Protein AF-A0A5B8RCS7-F1 (afdb_monomer_lite)

Secondary structure (DSSP, 8-state):
-------------------PPPEEETTEEE-SEEEETTEEEEEEEEEEEEETTTEEEEEEEEEE-TT--GGGTT-TT--EEEEEEESS-B-HHHHHHHHHHHHHHH--HHHHHHHHHHHHHHHTT---B-TT-EEEEEEETTTEEEEEETTEEEEEE--HHHHHHHHHHHHSTT-S-HHHHHHHHTTSPPP-

Organism: NCBI:txid155900

Sequence (192 aa):
MTRLAAFCLALALAVPFANAAPVLEHGARFERTQQTEAGRLRLAGTGVATYRVLFTVYAAALYVPPGTPSSQVLDDDTPRQLAIEYFYDISTADLVRAANTVLERQLDDATRRELAPAIRRFHALYKPVREGDRYTMTYRPGHGTRLALNGRTLGSVPGAAFARVYFGIWLADGALSASLRADLTSRLPPSG

InterPro domains:
  IPR016087 Chalcone isomerase [PF16036] (26-184)
  IPR016088 Chalcone isomerase, 3-layer sandwich [G3DSA:3.50.70.10] (19-170)
  IPR036298 Chalcone isomerase superfamily [SSF54626] (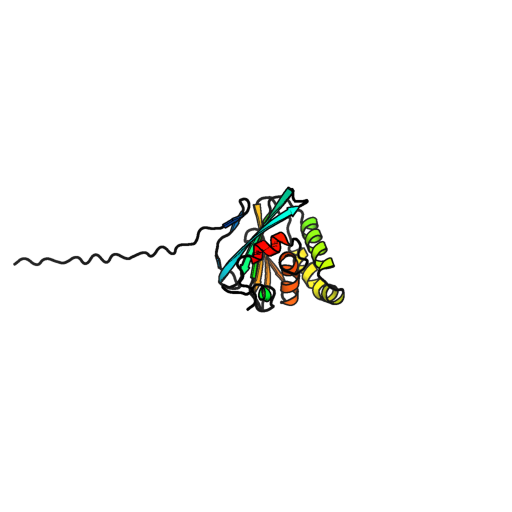38-188)

Foldseek 3Di:
DDDDDDDPDDDPPPPPPPQDAFDQEVNDTHGQWDQDPQGIWGWQFKDFDADVVPRGFKIKTKTWHPQAALVCCLPLQTKIKMKIAGQAWDALVRVLVLLVVQLVVVDDPVLCVVCVVLSVVVSVLDGIDGHGKMWMWIQHRPAAIWIDIPNHTSDGGDDSSNSSSSCCCQANVSHSDPVSNCRNNVRHHHDD

Radius of gyration: 21.05 Å; chains: 1; bounding box: 86×52×41 Å

Structure (mmCIF, N/CA/C/O backbone):
data_AF-A0A5B8RCS7-F1
#
_entry.id   AF-A0A5B8RCS7-F1
#
loop_
_atom_site.group_PDB
_atom_site.id
_atom_site.type_symbol
_atom_site.label_atom_id
_atom_site.label_alt_id
_atom_site.label_comp_id
_atom_site.label_asym_id
_atom_site.label_entity_id
_atom_site.label_seq_id
_atom_site.pdbx_PDB_ins_code
_atom_site.Cartn_x
_atom_site.Cartn_y
_atom_site.Cartn_z
_atom_site.occupancy
_atom_site.B_iso_or_equiv
_atom_site.auth_seq_id
_atom_site.auth_comp_id
_atom_site.auth_asym_id
_atom_site.auth_atom_id
_atom_site.pdbx_PDB_model_num
ATOM 1 N N . MET A 1 1 ? -70.857 32.764 1.656 1.00 42.41 1 MET A N 1
ATOM 2 C CA . MET A 1 1 ? -70.232 31.789 2.579 1.00 42.41 1 MET A CA 1
ATOM 3 C C . MET A 1 1 ? -68.890 31.375 1.993 1.00 42.41 1 MET A C 1
ATOM 5 O O . MET A 1 1 ? -68.828 30.499 1.144 1.00 42.41 1 MET A O 1
ATOM 9 N N . THR A 1 2 ? -67.835 32.094 2.362 1.00 39.00 2 THR A N 1
ATOM 10 C CA . THR A 1 2 ? -66.454 31.919 1.895 1.00 39.00 2 THR A CA 1
ATOM 11 C C . THR A 1 2 ? -65.803 30.758 2.649 1.00 39.00 2 THR A C 1
ATOM 13 O O . THR A 1 2 ? -65.760 30.775 3.876 1.00 39.00 2 THR A O 1
ATOM 16 N N . ARG A 1 3 ? -65.296 29.744 1.941 1.00 44.75 3 ARG A N 1
ATOM 17 C CA . ARG A 1 3 ? -64.411 28.715 2.511 1.00 44.75 3 ARG A CA 1
ATOM 18 C C . ARG A 1 3 ? -63.019 28.904 1.912 1.00 44.75 3 ARG A C 1
ATOM 20 O O . ARG A 1 3 ? -62.809 28.594 0.745 1.00 44.75 3 ARG A O 1
ATOM 27 N N . LEU A 1 4 ? -62.097 29.456 2.703 1.00 47.00 4 LEU A N 1
ATOM 28 C CA . LEU A 1 4 ? -60.665 29.464 2.398 1.00 47.00 4 LEU A CA 1
ATOM 29 C C . LEU A 1 4 ? -60.135 28.033 2.556 1.00 47.00 4 LEU A C 1
ATOM 31 O O . LEU A 1 4 ? -60.171 27.478 3.653 1.00 47.00 4 LEU A O 1
ATOM 35 N N . ALA A 1 5 ? -59.645 27.443 1.469 1.00 46.84 5 ALA A N 1
ATOM 36 C CA . ALA A 1 5 ? -58.859 26.219 1.517 1.00 46.84 5 ALA A CA 1
ATOM 37 C C . ALA A 1 5 ? -57.398 26.593 1.813 1.00 46.84 5 ALA A C 1
ATOM 39 O O . ALA A 1 5 ? -56.741 27.246 1.004 1.00 46.84 5 ALA A O 1
ATOM 40 N N . ALA A 1 6 ? -56.909 26.213 2.992 1.00 50.44 6 ALA A N 1
ATOM 41 C CA . ALA A 1 6 ? -55.510 26.353 3.368 1.00 50.44 6 ALA A CA 1
ATOM 42 C C . ALA A 1 6 ? -54.677 25.291 2.635 1.00 50.44 6 ALA A C 1
ATOM 44 O O . ALA A 1 6 ? -54.870 24.092 2.832 1.00 50.44 6 ALA A O 1
ATOM 45 N N . PHE A 1 7 ? -53.760 25.732 1.776 1.00 53.31 7 PHE A N 1
ATOM 46 C CA . PHE A 1 7 ? -52.804 24.867 1.092 1.00 53.31 7 PHE A CA 1
ATOM 47 C C . PHE A 1 7 ? -51.547 24.753 1.966 1.00 53.31 7 PHE A C 1
ATOM 49 O O . PHE A 1 7 ? -50.723 25.665 2.012 1.00 53.31 7 PHE A O 1
ATOM 56 N N . CYS A 1 8 ? -51.417 23.656 2.715 1.00 51.66 8 CYS A N 1
ATOM 57 C CA . CYS A 1 8 ? -50.194 23.337 3.451 1.00 51.66 8 CYS A CA 1
ATOM 58 C C . CYS A 1 8 ? -49.100 22.910 2.463 1.00 51.66 8 CYS A C 1
ATOM 60 O O . CYS A 1 8 ? -49.071 21.770 2.005 1.00 51.66 8 CYS A O 1
ATOM 62 N N . LEU A 1 9 ? -48.186 23.828 2.145 1.00 58.81 9 LEU A N 1
ATOM 63 C CA . LEU A 1 9 ? -46.968 23.531 1.399 1.00 58.81 9 LEU A CA 1
ATOM 64 C C . LEU A 1 9 ? -45.980 22.797 2.323 1.00 58.81 9 LEU A C 1
ATOM 66 O O . LEU A 1 9 ? -45.283 23.417 3.125 1.00 58.81 9 LEU A O 1
ATOM 70 N N . ALA A 1 10 ? -45.937 21.468 2.232 1.00 55.03 10 ALA A N 1
ATOM 71 C CA . ALA A 1 10 ? -44.918 20.659 2.893 1.00 55.03 10 ALA A CA 1
ATOM 72 C C . ALA A 1 10 ? -43.569 20.860 2.181 1.00 55.03 10 ALA A C 1
ATOM 74 O O . ALA A 1 10 ? -43.310 20.284 1.125 1.00 55.03 10 ALA A O 1
ATOM 75 N N . LEU A 1 11 ? -42.715 21.711 2.750 1.00 60.53 11 LEU A N 1
ATOM 76 C CA . LEU A 1 11 ? -41.349 21.923 2.286 1.00 60.53 11 LEU A CA 1
ATOM 77 C C . LEU A 1 11 ? -40.499 20.706 2.691 1.00 60.53 11 LEU A C 1
ATOM 79 O O . LEU A 1 11 ? -40.053 20.596 3.832 1.00 60.53 11 LEU A O 1
ATOM 83 N N . ALA A 1 12 ? -40.304 19.761 1.770 1.00 59.09 12 ALA A N 1
ATOM 84 C CA . ALA A 1 12 ? -39.364 18.664 1.960 1.00 59.09 12 ALA A CA 1
ATOM 85 C C . ALA A 1 12 ? -37.938 19.237 2.016 1.00 59.09 12 ALA A C 1
ATOM 87 O O . ALA A 1 12 ? -37.349 19.572 0.989 1.00 59.09 12 ALA A O 1
ATOM 88 N N . LEU A 1 13 ? -37.387 19.377 3.224 1.00 58.84 13 LEU A N 1
ATOM 89 C CA . LEU A 1 13 ? -35.970 19.658 3.436 1.00 58.84 13 LEU A CA 1
ATOM 90 C C . LEU A 1 13 ? -35.165 18.461 2.916 1.00 58.84 13 LEU A C 1
ATOM 92 O O . LEU A 1 13 ? -34.918 17.496 3.637 1.00 58.84 13 LEU A O 1
ATOM 96 N N . ALA A 1 14 ? -34.764 18.514 1.648 1.00 53.00 14 ALA A N 1
ATOM 97 C CA . ALA A 1 14 ? -33.691 17.680 1.139 1.00 53.00 14 ALA A CA 1
ATOM 98 C C . ALA A 1 14 ? -32.421 18.104 1.880 1.00 53.00 14 ALA A C 1
ATOM 100 O O . ALA A 1 14 ? -31.769 19.070 1.496 1.00 53.00 14 ALA A O 1
ATOM 101 N N . VAL A 1 15 ? -32.106 17.435 2.990 1.00 56.66 15 VAL A N 1
ATOM 102 C CA . VAL A 1 15 ? -30.810 17.590 3.648 1.00 56.66 15 VAL A CA 1
ATOM 103 C C . VAL A 1 15 ? -29.783 17.104 2.629 1.00 56.66 15 VAL A C 1
ATOM 105 O O . VAL A 1 15 ? -29.786 15.911 2.308 1.00 56.66 15 VAL A O 1
ATOM 108 N N . PRO A 1 16 ? -28.935 17.979 2.059 1.00 52.00 16 PRO A N 1
ATOM 109 C CA . PRO A 1 16 ? -27.878 17.499 1.198 1.00 52.00 16 PRO A CA 1
ATOM 110 C C . PRO A 1 16 ? -26.994 16.625 2.082 1.00 52.00 16 PRO A C 1
ATOM 112 O O . PRO A 1 16 ? -26.421 17.099 3.065 1.00 52.00 16 PRO A O 1
ATOM 115 N N . PHE A 1 17 ? -26.901 15.333 1.763 1.00 52.19 17 PHE A N 1
ATOM 116 C CA . PHE A 1 17 ? -25.797 14.522 2.250 1.00 52.19 17 PHE A CA 1
ATOM 117 C C . PHE A 1 17 ? -24.538 15.225 1.755 1.00 52.19 17 PHE A C 1
ATOM 119 O O . PHE A 1 17 ? -24.187 15.127 0.580 1.00 52.19 17 PHE A O 1
ATOM 126 N N . ALA A 1 18 ? -23.910 16.010 2.628 1.00 54.53 18 ALA A N 1
ATOM 127 C CA . ALA A 1 18 ? -22.651 16.664 2.348 1.00 54.53 18 ALA A CA 1
ATOM 128 C C . ALA A 1 18 ? -21.605 15.561 2.163 1.00 54.53 18 ALA A C 1
ATOM 130 O O . ALA A 1 18 ? -20.961 15.116 3.114 1.00 54.53 18 ALA A O 1
ATOM 131 N N . ASN A 1 19 ? -21.477 15.063 0.933 1.00 64.69 19 ASN A N 1
ATOM 132 C CA . ASN A 1 19 ? -20.350 14.241 0.542 1.00 64.69 19 ASN A CA 1
ATOM 133 C C . ASN A 1 19 ? -19.131 15.141 0.661 1.00 64.69 19 ASN A C 1
ATOM 135 O O . ASN A 1 19 ? -18.945 16.076 -0.117 1.00 64.69 19 ASN A O 1
ATOM 139 N N . ALA A 1 20 ? -18.356 14.914 1.714 1.00 79.31 20 ALA A N 1
ATOM 140 C CA . ALA A 1 20 ? -17.163 15.689 1.965 1.00 79.31 20 ALA A CA 1
ATOM 141 C C . ALA A 1 20 ? -16.251 15.620 0.731 1.00 79.31 20 ALA A C 1
ATOM 143 O O . ALA A 1 20 ? -15.998 14.532 0.212 1.00 79.31 20 ALA A O 1
ATOM 144 N N . ALA A 1 21 ? -15.781 16.785 0.274 1.00 88.56 21 ALA A N 1
ATOM 145 C CA . ALA A 1 21 ? -14.965 16.908 -0.929 1.00 88.56 21 ALA A CA 1
ATOM 146 C C . ALA A 1 21 ? -13.769 15.940 -0.888 1.00 88.56 21 ALA A C 1
ATOM 148 O O . ALA A 1 21 ? -13.202 15.743 0.196 1.00 88.56 21 ALA A O 1
ATOM 149 N N . PRO A 1 22 ? -13.374 15.353 -2.029 1.00 94.38 22 PRO A N 1
ATOM 150 C CA . PRO A 1 22 ? -12.232 14.441 -2.099 1.00 94.38 22 PRO A CA 1
ATOM 151 C C . PRO A 1 22 ? -10.950 15.112 -1.589 1.00 94.38 22 PRO A C 1
ATOM 153 O O . PRO A 1 22 ? -10.854 16.338 -1.487 1.00 94.38 22 PRO A O 1
ATOM 156 N N . VAL A 1 23 ? -9.939 14.301 -1.312 1.00 96.44 23 VAL A N 1
ATOM 157 C CA . VAL A 1 23 ? -8.567 14.771 -1.126 1.00 96.44 23 VAL A CA 1
ATOM 158 C C . VAL A 1 23 ? -7.832 14.644 -2.458 1.00 96.44 23 VAL A C 1
ATOM 160 O O . VAL A 1 23 ? -7.934 13.612 -3.120 1.00 96.44 23 VAL A O 1
ATOM 163 N N . LEU A 1 24 ? -7.131 15.706 -2.856 1.00 97.25 24 LEU A N 1
ATOM 164 C CA . LEU A 1 24 ? -6.204 15.687 -3.982 1.00 97.25 24 LEU A CA 1
ATOM 165 C C . LEU A 1 24 ? -4.788 15.553 -3.429 1.00 97.25 24 LEU A C 1
ATOM 167 O O . LEU A 1 24 ? -4.362 16.390 -2.638 1.00 97.25 24 LEU A O 1
ATOM 171 N N . GLU A 1 25 ? -4.081 14.517 -3.852 1.00 97.50 25 GLU A N 1
ATOM 172 C CA . GLU A 1 25 ? -2.698 14.242 -3.471 1.00 97.50 25 GLU A CA 1
ATOM 173 C C . GLU A 1 25 ? -1.866 14.220 -4.749 1.00 97.50 25 GLU A C 1
ATOM 175 O O . GLU A 1 25 ? -1.969 13.284 -5.537 1.00 97.50 25 GLU A O 1
ATOM 180 N N . HIS A 1 26 ? -1.099 15.283 -5.001 1.00 95.81 26 HIS A N 1
ATOM 181 C CA . HIS A 1 26 ? -0.306 15.416 -6.231 1.00 95.81 26 HIS A CA 1
ATOM 182 C C . HIS A 1 26 ? -1.126 15.210 -7.525 1.00 95.81 26 HIS A C 1
ATOM 184 O O . HIS A 1 26 ? -0.664 14.606 -8.485 1.00 95.81 26 HIS A O 1
ATOM 190 N N . GLY A 1 27 ? -2.371 15.699 -7.545 1.00 94.75 27 GLY A N 1
ATOM 191 C CA . GLY A 1 27 ? -3.298 15.540 -8.674 1.00 94.75 27 GLY A CA 1
ATOM 192 C C . GLY A 1 27 ? -4.145 14.263 -8.622 1.00 94.75 27 GLY A C 1
ATOM 193 O O . GLY A 1 27 ? -5.249 14.261 -9.168 1.00 94.75 27 GLY A O 1
ATOM 194 N N . ALA A 1 28 ? -3.717 13.236 -7.882 1.00 97.62 28 ALA A N 1
ATOM 195 C CA . ALA A 1 28 ? -4.503 12.025 -7.683 1.00 97.62 28 ALA A CA 1
ATOM 196 C C . ALA A 1 28 ? -5.699 12.290 -6.766 1.00 97.62 28 ALA A C 1
ATOM 198 O O . ALA A 1 28 ? -5.570 12.858 -5.678 1.00 97.62 28 ALA A O 1
ATOM 199 N N . ARG A 1 29 ? -6.885 11.844 -7.185 1.00 97.81 29 ARG A N 1
ATOM 200 C CA . ARG A 1 29 ? -8.135 12.071 -6.447 1.00 97.81 29 ARG A CA 1
ATOM 201 C C . ARG A 1 29 ? -8.506 10.883 -5.560 1.00 97.81 29 ARG A C 1
ATOM 203 O O . ARG A 1 29 ? -8.715 9.774 -6.054 1.00 97.81 29 ARG A O 1
ATOM 210 N N . PHE A 1 30 ? -8.696 11.121 -4.266 1.00 97.88 30 PHE A N 1
ATOM 211 C CA . PHE A 1 30 ? -9.111 10.113 -3.290 1.00 97.88 30 PHE A CA 1
ATOM 212 C C . PHE A 1 30 ? -10.398 10.536 -2.578 1.00 97.88 30 PHE A C 1
ATOM 214 O O . PHE A 1 30 ? -10.468 11.594 -1.952 1.00 97.88 30 PHE A O 1
ATOM 221 N N . GLU A 1 31 ? -11.440 9.711 -2.676 1.00 96.88 31 GLU A N 1
ATOM 222 C CA . GLU A 1 31 ? -12.702 9.957 -1.973 1.00 96.88 31 GLU A CA 1
ATOM 223 C C . GLU A 1 31 ? -12.513 9.829 -0.457 1.00 96.88 31 GLU A C 1
ATOM 225 O O . GLU A 1 31 ? -11.641 9.110 0.014 1.00 96.88 31 GLU A O 1
ATOM 230 N N . ARG A 1 32 ? -13.333 10.501 0.355 1.00 95.88 32 ARG A N 1
ATOM 231 C CA . ARG A 1 32 ? -13.175 10.429 1.825 1.00 95.88 32 ARG A CA 1
ATOM 232 C C . ARG A 1 32 ? -13.682 9.137 2.447 1.00 95.88 32 ARG A C 1
ATOM 234 O O . ARG A 1 32 ? -13.416 8.855 3.617 1.00 95.88 32 ARG A O 1
ATOM 241 N N . THR A 1 33 ? -14.503 8.404 1.713 1.00 95.69 33 THR A N 1
ATOM 242 C CA . THR A 1 33 ? -15.148 7.171 2.153 1.00 95.69 33 THR A CA 1
ATOM 243 C C . THR A 1 33 ? -15.186 6.208 0.981 1.00 95.69 33 THR A C 1
ATOM 245 O O . THR A 1 33 ? -15.428 6.624 -0.148 1.00 95.69 33 THR A O 1
ATOM 248 N N . GLN A 1 34 ? -14.973 4.929 1.264 1.00 94.56 34 GLN A N 1
ATOM 249 C CA . GLN A 1 34 ? -15.072 3.844 0.297 1.00 94.56 34 GLN A CA 1
ATOM 250 C C . GLN A 1 34 ? -16.084 2.824 0.805 1.00 94.56 34 GLN A C 1
ATOM 252 O O . GLN A 1 34 ? -16.027 2.407 1.965 1.00 94.56 34 GLN A O 1
ATOM 257 N N . GLN A 1 35 ? -17.009 2.419 -0.062 1.00 94.31 35 GLN A N 1
ATOM 258 C CA . GLN A 1 35 ? -17.838 1.245 0.179 1.00 94.31 35 GLN A CA 1
ATOM 259 C C . GLN A 1 35 ? -17.150 0.053 -0.483 1.00 94.31 35 GLN A C 1
ATOM 261 O O . GLN A 1 35 ? -16.982 0.026 -1.699 1.00 94.31 35 GLN A O 1
ATOM 266 N N . THR A 1 36 ? -16.728 -0.917 0.320 1.00 93.44 36 THR A N 1
ATOM 267 C CA . THR A 1 36 ? -15.964 -2.082 -0.147 1.00 93.44 36 THR A CA 1
ATOM 268 C C . THR A 1 36 ? -16.641 -3.376 0.289 1.00 93.44 36 THR A C 1
ATOM 270 O O . THR A 1 36 ? -17.558 -3.362 1.114 1.00 93.44 36 THR A O 1
ATOM 273 N N . GLU A 1 37 ? -16.157 -4.520 -0.195 1.00 90.56 37 GLU A N 1
ATOM 274 C CA . GLU A 1 37 ? -16.551 -5.829 0.335 1.00 90.56 37 GLU A CA 1
ATOM 275 C C . GLU A 1 37 ? -16.174 -6.022 1.811 1.00 90.56 37 GLU A C 1
ATOM 277 O O . GLU A 1 37 ? -16.722 -6.903 2.467 1.00 90.56 37 GLU A O 1
ATOM 282 N N . ALA A 1 38 ? -15.248 -5.211 2.329 1.00 91.38 38 ALA A N 1
ATOM 283 C CA . ALA A 1 38 ? -14.809 -5.218 3.717 1.00 91.38 38 ALA A CA 1
ATOM 284 C C . ALA A 1 38 ? -15.628 -4.259 4.607 1.00 91.38 38 ALA A C 1
ATOM 286 O O . ALA A 1 38 ? -15.340 -4.117 5.792 1.00 91.38 38 ALA A O 1
ATOM 287 N N . GLY A 1 39 ? -16.650 -3.605 4.041 1.00 93.25 39 GLY A N 1
ATOM 288 C CA . GLY A 1 39 ? -17.500 -2.628 4.716 1.00 93.25 39 GLY A CA 1
ATOM 289 C C . GLY A 1 39 ? -17.206 -1.187 4.299 1.00 93.25 39 GLY A C 1
ATOM 290 O O . GLY A 1 39 ? -16.532 -0.921 3.296 1.00 93.25 39 GLY A O 1
ATOM 291 N N . ARG A 1 40 ? -17.758 -0.244 5.071 1.00 95.06 40 ARG A N 1
ATOM 292 C CA . ARG A 1 40 ? -17.553 1.195 4.878 1.00 95.06 40 ARG A CA 1
ATOM 293 C C . ARG A 1 40 ? -16.246 1.623 5.540 1.00 95.06 40 ARG A C 1
ATOM 295 O O . ARG A 1 40 ? -16.144 1.605 6.763 1.00 95.06 40 ARG A O 1
ATOM 302 N N . LEU A 1 41 ? -15.280 2.057 4.738 1.00 97.44 41 LEU A N 1
ATOM 303 C CA . LEU A 1 41 ? -13.971 2.524 5.198 1.00 97.44 41 LEU A CA 1
ATOM 304 C C . LEU A 1 41 ? -13.850 4.042 5.021 1.00 97.44 41 LEU A C 1
ATOM 306 O O . LEU A 1 41 ? -14.416 4.613 4.086 1.00 97.44 41 LEU A O 1
ATOM 310 N N . ARG A 1 42 ? -13.112 4.708 5.911 1.00 97.00 42 ARG A N 1
ATOM 311 C CA . ARG A 1 42 ? -12.815 6.146 5.846 1.00 97.00 42 ARG A CA 1
ATOM 312 C C . ARG A 1 42 ? -11.338 6.376 5.586 1.00 97.00 42 ARG A C 1
ATOM 314 O O . ARG A 1 42 ? -10.498 5.607 6.037 1.00 97.00 42 ARG A O 1
ATOM 321 N N . LEU A 1 43 ? -11.052 7.463 4.879 1.00 97.81 43 LEU A N 1
ATOM 322 C CA . LEU A 1 43 ? -9.693 7.892 4.585 1.00 97.81 43 LEU A CA 1
ATOM 323 C C . LEU A 1 43 ? -8.937 8.228 5.883 1.00 97.81 43 LEU A C 1
ATOM 325 O O . LEU A 1 43 ? -9.297 9.181 6.579 1.00 97.81 43 LEU A O 1
ATOM 329 N N . ALA A 1 44 ? -7.898 7.450 6.176 1.00 97.44 44 ALA A N 1
ATOM 330 C CA . ALA A 1 44 ? -6.960 7.658 7.276 1.00 97.44 44 ALA A CA 1
ATOM 331 C C . ALA A 1 44 ? -5.882 8.686 6.923 1.00 97.44 44 ALA A C 1
ATOM 333 O O . ALA A 1 44 ? -5.512 9.511 7.751 1.00 97.44 44 ALA A O 1
ATOM 334 N N . GLY A 1 45 ? -5.416 8.678 5.680 1.00 97.94 45 GLY A N 1
ATOM 335 C CA . GLY A 1 45 ? -4.347 9.556 5.230 1.00 97.94 45 GLY A CA 1
ATOM 336 C C . GLY A 1 45 ? -4.042 9.354 3.756 1.00 97.94 45 GLY A C 1
ATOM 337 O O . GLY A 1 45 ? -4.405 8.331 3.167 1.00 97.94 45 GLY A O 1
ATOM 338 N N . THR A 1 46 ? -3.395 10.357 3.175 1.00 98.56 46 THR A N 1
ATOM 339 C CA . THR A 1 46 ? -2.825 10.329 1.826 1.00 98.56 46 THR A CA 1
ATOM 340 C C . THR A 1 46 ? -1.368 10.731 1.917 1.00 98.56 46 THR A C 1
ATOM 342 O O . THR A 1 46 ? -1.011 11.463 2.831 1.00 98.56 46 THR A O 1
ATOM 345 N N . GLY A 1 47 ? -0.546 10.252 0.992 1.00 98.12 47 GLY A N 1
ATOM 346 C CA . GLY A 1 47 ? 0.854 10.647 0.894 1.00 98.12 47 GLY A CA 1
ATOM 347 C C . GLY A 1 47 ? 1.476 10.140 -0.396 1.00 98.12 47 GLY A C 1
ATOM 348 O O . GLY A 1 47 ? 0.808 9.490 -1.206 1.00 98.12 47 GLY A O 1
ATOM 349 N N . VAL A 1 48 ? 2.766 10.403 -0.585 1.00 98.12 48 VAL A N 1
ATOM 350 C CA . VAL A 1 48 ? 3.482 10.026 -1.809 1.00 98.12 48 VAL A CA 1
ATOM 351 C C . VAL A 1 48 ? 4.718 9.174 -1.558 1.00 98.12 48 VAL A C 1
ATOM 353 O O . VAL A 1 48 ? 5.403 9.311 -0.546 1.00 98.12 48 VAL A O 1
ATOM 356 N N . ALA A 1 49 ? 5.038 8.306 -2.518 1.00 96.38 49 ALA A N 1
ATOM 357 C CA . ALA A 1 49 ? 6.360 7.695 -2.602 1.00 96.38 49 ALA A CA 1
ATOM 358 C C . ALA A 1 49 ? 7.223 8.463 -3.598 1.00 96.38 49 ALA A C 1
ATOM 360 O O . ALA A 1 49 ? 6.810 8.690 -4.736 1.00 96.38 49 ALA A O 1
ATOM 361 N N . THR A 1 50 ? 8.443 8.813 -3.194 1.00 92.75 50 THR A N 1
ATOM 362 C CA . THR A 1 50 ? 9.412 9.499 -4.051 1.00 92.75 50 THR A CA 1
ATOM 363 C C . THR A 1 50 ? 10.636 8.625 -4.314 1.00 92.75 50 THR A C 1
ATOM 365 O O . THR A 1 50 ? 11.116 7.897 -3.445 1.00 92.75 50 THR A O 1
ATOM 368 N N . TYR A 1 51 ? 11.174 8.709 -5.526 1.00 85.12 51 TYR A N 1
ATOM 369 C CA . TYR A 1 51 ? 12.472 8.164 -5.892 1.00 85.12 51 TYR A CA 1
ATOM 370 C C . TYR A 1 51 ? 13.510 9.286 -5.884 1.00 85.12 51 TYR A C 1
ATOM 372 O O . TYR A 1 51 ? 13.309 10.340 -6.491 1.00 85.12 51 TYR A O 1
ATOM 380 N N . ARG A 1 52 ? 14.625 9.065 -5.171 1.00 83.88 52 ARG A N 1
ATOM 381 C CA . ARG A 1 52 ? 15.716 10.047 -4.998 1.00 83.88 52 ARG A CA 1
ATOM 382 C C . ARG A 1 52 ? 15.228 11.428 -4.529 1.00 83.88 52 ARG A C 1
ATOM 384 O O . ARG A 1 52 ? 15.835 12.428 -4.887 1.00 83.88 52 ARG A O 1
ATOM 391 N N . VAL A 1 53 ? 14.136 11.484 -3.755 1.00 80.94 53 VAL A N 1
ATOM 392 C CA . VAL A 1 53 ? 13.479 12.708 -3.239 1.00 80.94 53 VAL A CA 1
ATOM 393 C C . VAL A 1 53 ? 12.848 13.607 -4.319 1.00 80.94 53 VAL A C 1
ATOM 395 O O . VAL A 1 53 ? 11.916 14.341 -4.017 1.00 80.94 53 VAL A O 1
ATOM 398 N N . LEU A 1 54 ? 13.286 13.517 -5.575 1.00 80.50 54 LEU A N 1
ATOM 399 C CA . LEU A 1 54 ? 12.873 14.410 -6.661 1.00 80.50 54 LEU A CA 1
ATOM 400 C C . LEU A 1 54 ? 11.702 13.875 -7.495 1.00 80.50 54 LEU A C 1
ATOM 402 O O . LEU A 1 54 ? 10.929 14.663 -8.028 1.00 80.50 54 LEU A O 1
ATOM 406 N N . PHE A 1 55 ? 11.565 12.552 -7.627 1.00 88.75 55 PHE A N 1
ATOM 407 C CA . PHE A 1 55 ? 10.575 11.949 -8.523 1.00 88.75 55 PHE A CA 1
ATOM 408 C C . PHE A 1 55 ? 9.432 11.325 -7.733 1.00 88.75 55 PHE A C 1
ATOM 410 O O . PHE A 1 55 ? 9.580 10.232 -7.192 1.00 88.75 55 PHE A O 1
ATOM 417 N N . THR A 1 56 ? 8.285 11.994 -7.671 1.00 94.31 56 THR A N 1
ATOM 418 C CA . THR A 1 56 ? 7.062 11.444 -7.072 1.00 94.31 56 THR A CA 1
ATOM 419 C C . THR A 1 56 ? 6.531 10.306 -7.935 1.00 94.31 56 THR A C 1
ATOM 421 O O . THR A 1 56 ? 5.984 10.554 -8.998 1.00 94.31 56 THR A O 1
ATOM 424 N N . VAL A 1 57 ? 6.713 9.058 -7.502 1.00 95.38 57 VAL A N 1
ATOM 425 C CA . VAL A 1 57 ? 6.385 7.853 -8.282 1.00 95.38 57 VAL A CA 1
ATOM 426 C C . VAL A 1 57 ? 4.884 7.576 -8.279 1.00 95.38 57 VAL A C 1
ATOM 428 O O . VAL A 1 57 ? 4.316 7.191 -9.300 1.00 95.38 57 VAL A O 1
ATOM 431 N N . TYR A 1 58 ? 4.250 7.741 -7.121 1.00 98.12 58 TYR A N 1
ATOM 432 C CA . TYR A 1 58 ? 2.817 7.543 -6.948 1.00 98.12 58 TYR A CA 1
ATOM 433 C C . TYR A 1 58 ? 2.292 8.336 -5.753 1.00 98.12 58 TYR A C 1
ATOM 435 O O . TYR A 1 58 ? 3.039 8.629 -4.810 1.00 98.12 58 TYR A O 1
ATOM 443 N N . ALA A 1 59 ? 0.984 8.576 -5.753 1.00 98.62 59 ALA A N 1
ATOM 444 C CA . ALA A 1 59 ? 0.221 8.952 -4.571 1.00 98.62 59 ALA A CA 1
ATOM 445 C C . ALA A 1 59 ? -0.558 7.749 -4.033 1.00 98.62 59 A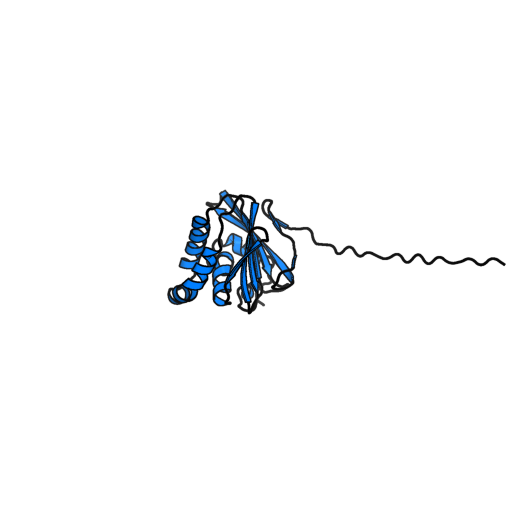LA A C 1
ATOM 447 O O . ALA A 1 59 ? -1.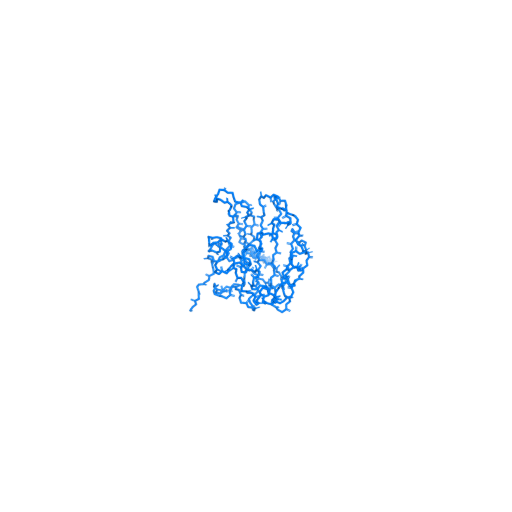039 6.907 -4.794 1.00 98.62 59 ALA A O 1
ATOM 448 N N . ALA A 1 60 ? -0.687 7.660 -2.714 1.00 98.75 60 ALA A N 1
ATOM 449 C CA . ALA A 1 60 ? -1.396 6.584 -2.044 1.00 98.75 60 ALA A CA 1
ATOM 450 C C . ALA A 1 60 ? -2.394 7.114 -1.015 1.00 98.75 60 ALA A C 1
ATOM 452 O O . ALA A 1 60 ? -2.219 8.193 -0.453 1.00 98.75 60 ALA A O 1
ATOM 453 N N . ALA A 1 61 ? -3.424 6.316 -0.751 1.00 98.75 61 ALA A N 1
ATOM 454 C CA . ALA A 1 61 ? -4.454 6.584 0.238 1.00 98.75 61 ALA A CA 1
ATOM 455 C C . ALA A 1 61 ? -4.764 5.326 1.049 1.00 98.75 61 ALA A C 1
ATOM 457 O O . ALA A 1 61 ? -5.042 4.265 0.479 1.00 98.75 61 ALA A O 1
ATOM 458 N N . LEU A 1 62 ? -4.755 5.463 2.374 1.00 98.81 62 LEU A N 1
ATOM 459 C CA . LEU A 1 62 ? -5.127 4.406 3.308 1.00 98.81 62 LEU A CA 1
ATOM 460 C C . LEU A 1 62 ? -6.562 4.615 3.788 1.00 98.81 62 LEU A C 1
ATOM 462 O O . LEU A 1 62 ? -6.933 5.706 4.219 1.00 98.81 62 LEU A O 1
ATOM 466 N N . TYR A 1 63 ? -7.345 3.543 3.779 1.00 98.62 63 TYR A N 1
ATOM 467 C CA . TYR A 1 63 ? -8.708 3.512 4.286 1.00 98.62 63 TYR A CA 1
ATOM 468 C C . TYR A 1 63 ? -8.869 2.411 5.327 1.00 98.62 63 TYR A C 1
ATOM 470 O O . TYR A 1 63 ? -8.503 1.262 5.076 1.00 98.62 63 TYR A O 1
ATOM 478 N N . VAL A 1 64 ? -9.473 2.753 6.462 1.00 98.44 64 VAL A N 1
ATOM 479 C CA . VAL A 1 64 ? -9.755 1.836 7.582 1.00 98.44 64 VAL A CA 1
ATOM 480 C C . VAL A 1 64 ? -11.114 2.167 8.212 1.00 98.44 64 VAL A C 1
ATOM 482 O O . VAL A 1 64 ? -11.707 3.201 7.871 1.00 98.44 64 VAL A O 1
ATOM 485 N N . PRO A 1 65 ? -11.660 1.320 9.103 1.00 97.12 65 PRO A N 1
ATOM 486 C CA . PRO A 1 65 ? -12.824 1.687 9.889 1.00 97.12 65 PRO A CA 1
ATOM 487 C C . PRO A 1 65 ? -12.617 3.000 10.667 1.00 97.12 65 PRO A C 1
ATOM 489 O O . PRO A 1 65 ? -11.508 3.323 11.097 1.00 97.12 65 PRO A O 1
ATOM 492 N N . PRO A 1 66 ? -13.675 3.802 10.863 1.00 93.12 66 PRO A N 1
ATOM 493 C CA . PRO A 1 66 ? -13.586 5.001 11.686 1.00 93.12 66 PRO A CA 1
ATOM 494 C C . PRO A 1 66 ? -13.109 4.665 13.108 1.00 93.12 66 PRO A C 1
ATOM 496 O O . PRO A 1 66 ? -13.681 3.790 13.748 1.00 93.12 66 PRO A O 1
ATOM 499 N N . GLY A 1 67 ? -12.116 5.398 13.616 1.00 92.56 67 GLY A N 1
ATOM 500 C CA . GLY A 1 67 ? -11.634 5.239 14.993 1.00 92.56 67 GLY A CA 1
ATOM 501 C C . GLY A 1 67 ? -10.601 4.128 15.202 1.00 92.56 67 GLY A C 1
ATOM 502 O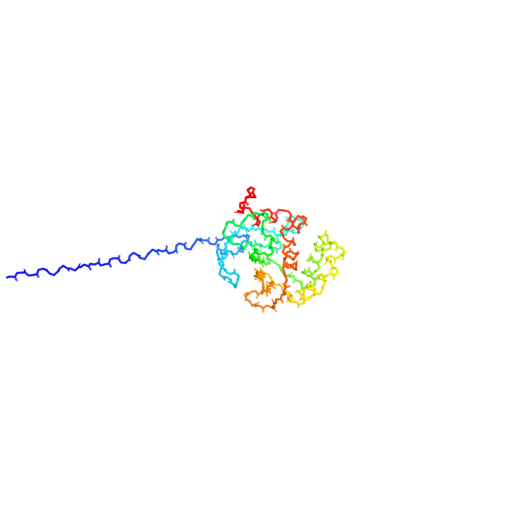 O . GLY A 1 67 ? -10.168 3.955 16.334 1.00 92.56 67 GLY A O 1
ATOM 503 N N . THR A 1 68 ? -10.173 3.420 14.150 1.00 96.12 68 THR A N 1
ATOM 504 C CA . THR A 1 68 ? -9.074 2.444 14.231 1.00 96.12 68 THR A CA 1
ATOM 505 C C . THR A 1 68 ? -7.793 3.106 14.763 1.00 96.12 68 THR A C 1
ATOM 507 O O . THR A 1 68 ? -7.284 4.018 14.107 1.00 96.12 68 THR A O 1
ATOM 510 N N . PRO A 1 69 ? -7.244 2.664 15.909 1.00 95.62 69 PRO A N 1
ATOM 511 C CA . PRO A 1 69 ? -5.955 3.124 16.416 1.00 95.62 69 PRO A CA 1
ATOM 512 C C . PRO A 1 69 ? -4.814 2.808 15.453 1.00 95.62 69 PRO A C 1
ATOM 514 O O . PRO A 1 69 ? -4.809 1.777 14.780 1.00 95.62 69 PRO A O 1
ATOM 517 N N . SER A 1 70 ? -3.804 3.674 15.430 1.00 92.69 70 SER A N 1
ATOM 518 C CA . SER A 1 70 ? -2.599 3.483 14.608 1.00 92.69 70 SER A CA 1
ATOM 519 C C . SER A 1 70 ? -1.885 2.150 14.867 1.00 92.69 70 SER A C 1
ATOM 521 O O . SER A 1 70 ? -1.398 1.536 13.920 1.00 92.69 70 SER A O 1
ATOM 523 N N . SER A 1 71 ? -1.878 1.660 16.109 1.00 93.50 71 SER A N 1
ATOM 524 C CA . SER A 1 71 ? -1.315 0.351 16.478 1.00 93.50 71 SER A CA 1
ATOM 525 C C . SER A 1 71 ? -2.068 -0.841 15.898 1.00 93.50 71 SER A C 1
ATOM 527 O O . SER A 1 71 ? -1.447 -1.869 15.656 1.00 93.50 71 SER A O 1
ATOM 529 N N . GLN A 1 72 ? -3.367 -0.699 15.633 1.00 96.25 72 GLN A N 1
ATOM 530 C CA . GLN A 1 72 ? -4.238 -1.797 15.198 1.00 96.25 72 GLN A CA 1
ATOM 531 C C . GLN A 1 72 ? -4.399 -1.867 13.676 1.00 96.25 72 GLN A C 1
ATOM 533 O O . GLN A 1 72 ? -5.098 -2.727 13.139 1.00 96.25 72 GLN A O 1
ATOM 538 N N . VAL A 1 73 ? -3.763 -0.951 12.939 1.00 96.44 73 VAL A N 1
ATOM 539 C CA . VAL A 1 73 ? -3.935 -0.806 11.486 1.00 96.44 73 VAL A CA 1
ATOM 540 C C . VAL A 1 73 ? -3.553 -2.072 10.706 1.00 96.44 73 VAL A C 1
ATOM 542 O O . VAL A 1 73 ? -4.096 -2.325 9.630 1.00 96.44 73 VAL A O 1
ATOM 545 N N . LEU A 1 74 ? -2.625 -2.870 11.241 1.00 97.44 74 LEU A N 1
ATOM 546 C CA . LEU A 1 74 ? -2.140 -4.113 10.642 1.00 97.44 74 LEU A CA 1
ATOM 547 C C . LEU A 1 74 ? -2.699 -5.379 11.306 1.00 97.44 74 LEU A C 1
ATOM 549 O O . LEU A 1 74 ? -2.342 -6.473 10.860 1.00 97.44 74 LEU A O 1
ATOM 553 N N . ASP A 1 75 ? -3.587 -5.242 12.294 1.00 97.88 75 ASP A N 1
ATOM 554 C CA . ASP A 1 75 ? -4.179 -6.376 13.004 1.00 97.88 75 ASP A CA 1
ATOM 555 C C . ASP A 1 75 ? -4.976 -7.282 12.060 1.00 97.88 75 ASP A C 1
ATOM 557 O O . ASP A 1 75 ? -5.428 -6.891 10.972 1.00 97.88 75 ASP A O 1
ATOM 561 N N . ASP A 1 76 ? -5.125 -8.538 12.468 1.00 97.94 76 ASP A N 1
ATOM 562 C CA . ASP A 1 76 ? -5.703 -9.591 11.635 1.00 97.94 76 ASP A CA 1
ATOM 563 C C . ASP A 1 76 ? -7.205 -9.419 11.415 1.00 97.94 76 ASP A C 1
ATOM 565 O O . ASP A 1 76 ? -7.739 -9.851 10.391 1.00 97.94 76 ASP A O 1
ATOM 569 N N . ASP A 1 77 ? -7.881 -8.751 12.337 1.00 96.94 77 ASP A N 1
ATOM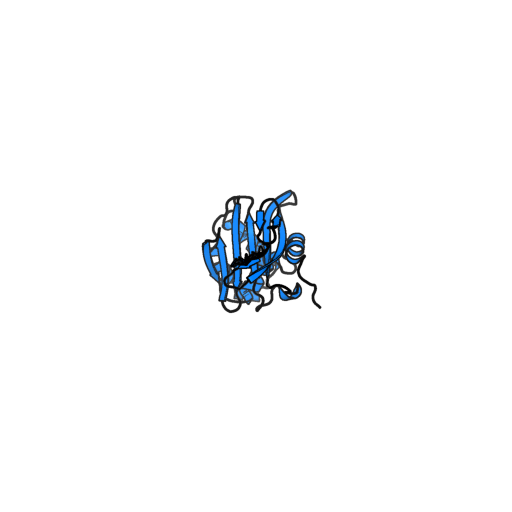 570 C CA . ASP A 1 77 ? -9.304 -8.447 12.302 1.00 96.94 77 ASP A CA 1
ATOM 571 C C . ASP A 1 77 ? -9.613 -7.028 11.807 1.00 96.94 77 ASP A C 1
ATOM 573 O O . ASP A 1 77 ? -10.778 -6.739 11.543 1.00 96.94 77 ASP A O 1
ATOM 577 N N . THR A 1 78 ? -8.606 -6.176 11.576 1.00 98.00 78 THR A N 1
ATOM 578 C CA . THR A 1 78 ? -8.798 -4.818 11.042 1.00 98.00 78 THR A CA 1
ATOM 579 C C . THR A 1 78 ? -8.963 -4.833 9.517 1.00 98.00 78 THR A C 1
ATOM 581 O O . THR A 1 78 ? -7.983 -5.034 8.784 1.00 98.00 78 THR A O 1
ATOM 584 N N . PRO A 1 79 ? -10.167 -4.557 8.975 1.00 98.31 79 PRO A N 1
ATOM 585 C CA . PRO A 1 79 ? -10.356 -4.365 7.544 1.00 98.31 79 PRO A CA 1
ATOM 586 C C . PRO A 1 79 ? -9.597 -3.128 7.062 1.00 98.31 79 PRO A C 1
ATOM 588 O O . PRO A 1 79 ? -9.525 -2.118 7.759 1.00 98.31 79 PRO A O 1
ATOM 591 N N . ARG A 1 80 ? -9.042 -3.177 5.851 1.00 98.56 80 ARG A N 1
ATOM 592 C CA . ARG A 1 80 ? -8.237 -2.067 5.320 1.00 98.56 80 ARG A CA 1
ATOM 593 C C . ARG A 1 80 ? -8.183 -2.074 3.806 1.00 98.56 80 ARG A C 1
ATOM 595 O O . ARG A 1 80 ? -8.221 -3.128 3.173 1.00 98.56 80 ARG A O 1
ATOM 602 N N . GLN A 1 81 ? -8.054 -0.892 3.219 1.00 98.81 81 GLN A N 1
ATOM 603 C CA . GLN A 1 81 ? -7.810 -0.725 1.795 1.00 98.81 81 GLN A CA 1
ATOM 604 C C . GLN A 1 81 ? -6.679 0.275 1.568 1.00 98.81 81 GLN A C 1
ATOM 606 O O . GLN A 1 81 ? -6.657 1.341 2.175 1.00 98.81 81 GLN A O 1
ATOM 611 N N . LEU A 1 82 ? -5.761 -0.066 0.669 1.00 98.88 82 LEU A N 1
ATOM 612 C CA . LEU A 1 82 ? -4.727 0.830 0.170 1.00 98.88 82 LEU A CA 1
ATOM 613 C C . LEU A 1 82 ? -4.970 1.063 -1.322 1.00 98.88 82 LEU A C 1
ATOM 615 O O . LEU A 1 82 ? -5.029 0.103 -2.092 1.00 98.88 82 LEU A O 1
ATOM 619 N N . ALA A 1 83 ? -5.126 2.320 -1.722 1.00 98.81 83 ALA A N 1
ATOM 620 C CA . ALA A 1 83 ? -5.212 2.724 -3.122 1.00 98.81 83 ALA A CA 1
ATOM 621 C C . ALA A 1 83 ? -3.928 3.457 -3.518 1.00 98.81 83 ALA A C 1
ATOM 623 O O . ALA A 1 83 ? -3.460 4.291 -2.750 1.00 98.81 83 ALA A O 1
ATOM 624 N N . ILE A 1 84 ? -3.373 3.148 -4.689 1.00 98.75 84 ILE A N 1
ATOM 625 C CA . ILE A 1 84 ? -2.125 3.726 -5.200 1.00 98.75 84 ILE A CA 1
ATOM 626 C C . ILE A 1 84 ? -2.340 4.131 -6.654 1.00 98.75 84 ILE A C 1
ATOM 628 O O . ILE A 1 84 ? -2.645 3.263 -7.469 1.00 98.75 84 ILE A O 1
ATOM 632 N N . GLU A 1 85 ? -2.182 5.414 -6.967 1.00 98.81 85 GLU A N 1
ATOM 633 C CA . GLU A 1 85 ? -2.210 5.951 -8.331 1.00 98.81 85 GLU A CA 1
ATOM 634 C C . GLU A 1 85 ? -0.797 6.306 -8.787 1.00 98.81 85 GLU A C 1
ATOM 636 O O . GLU A 1 85 ? -0.110 7.088 -8.129 1.00 98.81 85 GLU A O 1
ATOM 641 N N . TYR A 1 86 ? -0.370 5.705 -9.894 1.00 98.50 86 TYR A N 1
ATOM 642 C CA . TYR A 1 86 ? 0.985 5.829 -10.420 1.00 98.50 86 TYR A CA 1
ATOM 643 C C . TYR A 1 86 ? 1.102 7.005 -11.384 1.00 98.50 86 TYR A C 1
ATOM 645 O O . TYR A 1 86 ? 0.222 7.232 -12.207 1.00 98.50 86 TYR A O 1
ATOM 653 N N . PHE A 1 87 ? 2.222 7.722 -11.315 1.00 98.06 87 PHE A N 1
ATOM 654 C CA . PHE A 1 87 ? 2.507 8.876 -12.177 1.00 98.06 87 PHE A CA 1
ATOM 655 C C . PHE A 1 87 ? 3.472 8.555 -13.322 1.00 98.06 87 PHE A C 1
ATOM 657 O O . PHE A 1 87 ? 3.860 9.439 -14.073 1.00 98.06 87 PHE A O 1
ATOM 664 N N . TYR A 1 88 ? 3.867 7.288 -13.449 1.00 96.81 88 TYR A N 1
ATOM 665 C CA . TYR A 1 88 ? 4.762 6.810 -14.493 1.00 96.81 88 TYR A CA 1
ATOM 666 C C . TYR A 1 88 ? 4.390 5.393 -14.906 1.00 96.81 88 TYR A C 1
ATOM 668 O O . TYR A 1 88 ? 3.794 4.635 -14.134 1.00 96.81 88 TYR A O 1
ATOM 676 N N . ASP A 1 89 ? 4.840 5.016 -16.097 1.00 97.94 89 ASP A N 1
ATOM 677 C CA . ASP A 1 89 ? 4.810 3.639 -16.558 1.00 97.94 89 ASP A CA 1
ATOM 678 C C . ASP A 1 89 ? 5.776 2.785 -15.728 1.00 97.94 89 ASP A C 1
ATOM 680 O O . ASP A 1 89 ? 6.964 3.093 -15.608 1.00 97.94 89 ASP A O 1
ATOM 684 N N . ILE A 1 90 ? 5.278 1.687 -15.158 1.00 97.69 90 ILE A N 1
ATOM 685 C CA . ILE A 1 90 ? 6.094 0.757 -14.370 1.00 97.69 90 ILE A CA 1
ATOM 686 C C . ILE A 1 90 ? 5.807 -0.671 -14.814 1.00 97.69 90 ILE A C 1
ATOM 688 O O . ILE A 1 90 ? 4.662 -1.135 -14.857 1.00 97.69 90 ILE A O 1
ATOM 692 N N . SER A 1 91 ? 6.880 -1.396 -15.127 1.00 98.50 91 SER A N 1
ATOM 693 C CA . SER A 1 91 ? 6.794 -2.796 -15.515 1.00 98.50 91 SER A CA 1
ATOM 694 C C . SER A 1 91 ? 6.352 -3.673 -14.336 1.00 98.50 91 SER A C 1
ATOM 696 O O . SER A 1 91 ? 6.643 -3.394 -13.171 1.00 98.50 91 SER A O 1
ATOM 698 N N . THR A 1 92 ? 5.705 -4.806 -14.625 1.00 98.25 92 THR A N 1
ATOM 699 C CA . THR A 1 92 ? 5.407 -5.811 -13.590 1.00 98.25 92 THR A CA 1
ATOM 700 C C . THR A 1 92 ? 6.669 -6.274 -12.863 1.00 98.25 92 THR A C 1
ATOM 702 O O . THR A 1 92 ? 6.632 -6.485 -11.653 1.00 98.25 92 THR A O 1
ATOM 705 N N . ALA A 1 93 ? 7.787 -6.412 -13.581 1.00 98.44 93 ALA A N 1
ATOM 706 C CA . ALA A 1 93 ? 9.050 -6.841 -12.994 1.00 98.44 93 ALA A CA 1
ATOM 707 C C . ALA A 1 93 ? 9.559 -5.839 -11.948 1.00 98.44 93 ALA A C 1
ATOM 709 O O . ALA A 1 93 ? 10.023 -6.258 -10.889 1.00 98.44 93 ALA A O 1
ATOM 710 N N . ASP A 1 94 ? 9.423 -4.538 -12.203 1.00 97.81 94 ASP A N 1
ATOM 711 C CA . ASP A 1 94 ? 9.876 -3.500 -11.274 1.00 97.81 94 ASP A CA 1
ATOM 712 C C . ASP A 1 94 ? 8.945 -3.350 -10.070 1.00 97.81 94 ASP A C 1
ATOM 714 O O . ASP A 1 94 ? 9.433 -3.204 -8.950 1.00 97.81 94 ASP A O 1
ATOM 718 N N . LEU A 1 95 ? 7.626 -3.497 -10.260 1.00 97.69 95 LEU A N 1
ATOM 719 C CA . LEU A 1 95 ? 6.668 -3.578 -9.148 1.00 97.69 95 LEU A CA 1
ATOM 720 C C . LEU A 1 95 ? 7.005 -4.745 -8.206 1.00 97.69 95 LEU A C 1
ATOM 722 O O . LEU A 1 95 ? 7.103 -4.564 -6.992 1.00 97.69 95 LEU A O 1
ATOM 726 N N . VAL A 1 96 ? 7.234 -5.937 -8.770 1.00 98.44 96 VAL A N 1
ATOM 727 C CA . VAL A 1 96 ? 7.600 -7.141 -8.007 1.00 98.44 96 VAL A CA 1
ATOM 728 C C . VAL A 1 96 ? 8.954 -6.974 -7.320 1.00 98.44 96 VAL A C 1
ATOM 730 O O . VAL A 1 96 ? 9.102 -7.340 -6.155 1.00 98.44 96 VAL A O 1
ATOM 733 N N . ARG A 1 97 ? 9.945 -6.405 -8.015 1.00 97.88 97 ARG A N 1
ATOM 734 C CA . ARG A 1 97 ? 11.273 -6.140 -7.452 1.00 97.88 97 ARG A CA 1
ATOM 735 C C . ARG A 1 97 ? 11.180 -5.199 -6.253 1.00 97.88 97 ARG A C 1
ATOM 737 O O . ARG A 1 97 ? 11.724 -5.524 -5.204 1.00 97.88 97 ARG A O 1
ATOM 744 N N . ALA A 1 98 ? 10.460 -4.085 -6.390 1.00 95.50 98 ALA A N 1
ATOM 745 C CA . ALA A 1 98 ? 10.284 -3.107 -5.320 1.00 95.50 98 ALA A CA 1
ATOM 746 C C . ALA A 1 98 ? 9.593 -3.716 -4.090 1.00 95.50 98 ALA A C 1
ATOM 748 O O . ALA A 1 98 ? 10.062 -3.520 -2.967 1.00 95.50 98 ALA A O 1
ATOM 749 N N . ALA A 1 99 ? 8.530 -4.504 -4.295 1.00 97.38 99 ALA A N 1
ATOM 750 C CA . ALA A 1 99 ? 7.854 -5.220 -3.215 1.00 97.38 99 ALA A CA 1
ATOM 751 C C . ALA A 1 99 ? 8.803 -6.201 -2.504 1.00 97.38 99 ALA A C 1
ATOM 753 O O . ALA A 1 99 ? 8.938 -6.148 -1.281 1.00 97.38 99 ALA A O 1
ATOM 754 N N . ASN A 1 100 ? 9.527 -7.036 -3.260 1.00 97.88 100 ASN A N 1
ATOM 755 C CA . ASN A 1 100 ? 10.497 -7.986 -2.704 1.00 97.88 100 ASN A CA 1
ATOM 756 C C . ASN A 1 100 ? 11.600 -7.297 -1.900 1.00 97.88 100 ASN A C 1
ATOM 758 O O . ASN A 1 100 ? 11.914 -7.755 -0.809 1.00 97.88 100 ASN A O 1
ATOM 762 N N . THR A 1 101 ? 12.138 -6.170 -2.375 1.00 96.12 101 THR A N 1
ATOM 763 C CA . THR A 1 101 ? 13.173 -5.427 -1.639 1.00 96.12 101 THR A CA 1
ATOM 764 C C . THR A 1 101 ? 12.697 -5.017 -0.242 1.00 96.12 101 THR A C 1
ATOM 766 O O . THR A 1 101 ? 13.478 -5.021 0.706 1.00 96.12 101 THR A O 1
ATOM 769 N N . VAL A 1 102 ? 11.422 -4.657 -0.067 1.00 96.50 102 VAL A N 1
ATOM 770 C CA . VAL A 1 102 ? 10.871 -4.355 1.266 1.00 96.50 102 VAL A CA 1
ATOM 771 C C . VAL A 1 102 ? 10.614 -5.637 2.057 1.00 96.50 102 VAL A C 1
ATOM 773 O O . VAL A 1 102 ? 11.062 -5.734 3.195 1.00 96.50 102 VAL A O 1
ATOM 776 N N . LEU A 1 103 ? 9.980 -6.643 1.449 1.00 97.12 103 LEU A N 1
ATOM 777 C CA . LEU A 1 103 ? 9.663 -7.913 2.112 1.00 97.12 103 LEU A CA 1
ATOM 778 C C . LEU A 1 103 ? 10.912 -8.655 2.613 1.00 97.12 103 LEU A C 1
ATOM 780 O O . LEU A 1 103 ? 10.891 -9.218 3.701 1.00 97.12 103 LEU A O 1
ATOM 784 N N . GLU A 1 104 ? 12.017 -8.632 1.871 1.00 95.19 104 GLU A N 1
ATOM 785 C CA . GLU A 1 104 ? 13.285 -9.254 2.278 1.00 95.19 104 GLU A CA 1
ATOM 786 C C . GLU A 1 104 ? 13.888 -8.606 3.527 1.00 95.19 104 GLU A C 1
ATOM 788 O O . GLU A 1 104 ? 14.496 -9.296 4.341 1.00 95.19 104 GLU A O 1
ATOM 793 N N . ARG A 1 105 ? 13.702 -7.292 3.694 1.00 94.25 105 ARG A N 1
ATOM 794 C CA . ARG A 1 105 ? 14.140 -6.553 4.888 1.00 94.25 105 ARG A CA 1
ATOM 795 C C . ARG A 1 105 ? 13.176 -6.735 6.059 1.00 94.25 105 ARG A C 1
ATOM 797 O O . ARG A 1 105 ? 13.606 -6.710 7.204 1.00 94.25 105 ARG A O 1
ATOM 804 N N . GLN A 1 106 ? 11.887 -6.900 5.763 1.00 93.88 106 GLN A N 1
ATOM 805 C CA . GLN A 1 106 ? 10.814 -6.997 6.751 1.00 93.88 106 GLN A CA 1
ATOM 806 C C . GLN A 1 106 ? 10.680 -8.402 7.360 1.00 93.88 106 GLN A C 1
ATOM 808 O O . GLN A 1 106 ? 10.261 -8.528 8.507 1.00 93.88 106 GLN A O 1
ATOM 813 N N . LEU A 1 107 ? 10.966 -9.461 6.594 1.00 95.00 107 LEU A N 1
ATOM 814 C CA . LEU A 1 107 ? 10.655 -10.840 6.978 1.00 95.00 107 LEU A CA 1
ATOM 815 C C . LEU A 1 107 ? 11.890 -11.633 7.387 1.00 95.00 107 LEU A C 1
ATOM 817 O O . LEU A 1 107 ? 12.857 -11.725 6.624 1.00 95.00 107 LEU A O 1
ATOM 821 N N . ASP A 1 108 ? 11.783 -12.313 8.527 1.00 95.62 108 ASP A N 1
ATOM 822 C CA . ASP A 1 108 ? 12.694 -13.394 8.893 1.00 95.62 108 ASP A CA 1
ATOM 823 C C . ASP A 1 108 ? 12.564 -14.603 7.946 1.00 95.62 108 ASP A C 1
ATOM 825 O O . ASP A 1 108 ? 11.619 -14.734 7.158 1.00 95.62 108 ASP A O 1
ATOM 829 N N . ASP A 1 109 ? 13.542 -15.506 8.009 1.00 95.12 109 ASP A N 1
ATOM 830 C CA . ASP A 1 109 ? 13.610 -16.662 7.112 1.00 95.12 109 ASP A CA 1
ATOM 831 C C . ASP A 1 109 ? 12.432 -17.629 7.282 1.00 95.12 109 ASP A C 1
ATOM 833 O O . ASP A 1 109 ? 12.014 -18.272 6.314 1.00 95.12 109 ASP A O 1
ATOM 837 N N . ALA A 1 110 ? 11.897 -17.763 8.498 1.00 96.88 110 ALA A N 1
ATOM 838 C CA . ALA A 1 110 ? 10.785 -18.665 8.780 1.00 96.88 110 ALA A CA 1
ATOM 839 C C . ALA A 1 110 ? 9.500 -18.160 8.112 1.00 96.88 110 ALA A C 1
ATOM 841 O O . ALA A 1 110 ? 8.925 -18.859 7.275 1.00 96.88 110 ALA A O 1
ATOM 842 N N . THR A 1 111 ? 9.132 -16.911 8.391 1.00 95.94 111 THR A N 1
ATOM 843 C CA . THR A 1 111 ? 7.961 -16.228 7.836 1.00 95.94 111 THR A CA 1
ATOM 844 C C . THR A 1 111 ? 8.068 -16.108 6.320 1.00 95.94 111 THR A C 1
ATOM 846 O O . THR A 1 111 ? 7.094 -16.325 5.597 1.00 95.94 111 THR A O 1
ATOM 849 N N . ARG A 1 112 ? 9.267 -15.814 5.798 1.00 95.44 112 ARG A N 1
ATOM 850 C CA . ARG A 1 112 ? 9.511 -15.745 4.353 1.00 95.44 112 ARG A CA 1
ATOM 851 C C . ARG A 1 112 ? 9.243 -17.081 3.672 1.00 95.44 112 ARG A C 1
ATOM 853 O O . ARG A 1 112 ? 8.581 -17.099 2.636 1.00 95.44 112 ARG A O 1
ATOM 860 N N . ARG A 1 113 ? 9.731 -18.196 4.230 1.00 97.06 113 ARG A N 1
ATOM 861 C CA . ARG A 1 113 ? 9.474 -19.540 3.682 1.00 97.06 113 ARG A CA 1
ATOM 862 C C . ARG A 1 113 ? 7.993 -19.898 3.740 1.00 97.06 113 ARG A C 1
ATOM 864 O O . ARG A 1 113 ? 7.463 -20.389 2.745 1.00 97.06 113 ARG A O 1
ATOM 871 N N . GLU A 1 114 ? 7.340 -19.615 4.863 1.00 97.75 114 GLU A N 1
ATOM 872 C CA . GLU A 1 114 ? 5.914 -19.884 5.067 1.00 97.75 114 GLU A CA 1
ATOM 873 C C . GLU A 1 114 ? 5.040 -19.122 4.059 1.00 97.75 114 GLU A C 1
ATOM 875 O O . GLU A 1 114 ? 4.186 -19.711 3.395 1.00 97.75 114 GLU A O 1
ATOM 880 N N . LEU A 1 115 ? 5.285 -17.820 3.887 1.00 98.19 115 LEU A N 1
ATOM 881 C CA . LEU A 1 115 ? 4.456 -16.952 3.048 1.00 98.19 115 LEU A CA 1
ATOM 882 C C . LEU A 1 115 ? 4.884 -16.909 1.577 1.00 98.19 115 LEU A C 1
ATOM 884 O O . LEU A 1 115 ? 4.154 -16.352 0.753 1.00 98.19 115 LEU A O 1
ATOM 888 N N . ALA A 1 116 ? 6.015 -17.516 1.201 1.00 98.12 116 ALA A N 1
ATOM 889 C CA . ALA A 1 116 ? 6.509 -17.505 -0.177 1.00 98.12 116 ALA A CA 1
ATOM 890 C C . ALA A 1 116 ? 5.460 -17.945 -1.221 1.00 98.12 116 ALA A C 1
ATOM 892 O O . ALA A 1 116 ? 5.361 -17.286 -2.261 1.00 98.12 116 ALA A O 1
ATOM 893 N N . PRO A 1 117 ? 4.641 -18.998 -1.005 1.00 98.50 117 PRO A N 1
ATOM 894 C CA . PRO A 1 117 ? 3.582 -19.357 -1.949 1.00 98.50 117 PRO A CA 1
ATOM 895 C C . PRO A 1 117 ? 2.525 -18.255 -2.118 1.00 98.50 117 PRO A C 1
ATOM 897 O O . PRO A 1 117 ? 2.122 -17.965 -3.246 1.00 98.50 117 PRO A O 1
ATOM 900 N N . ALA A 1 118 ? 2.108 -17.613 -1.022 1.00 98.56 118 ALA A N 1
ATOM 901 C CA . ALA A 1 118 ? 1.123 -16.532 -1.033 1.00 98.56 118 ALA A CA 1
ATOM 902 C C . ALA A 1 118 ? 1.669 -15.279 -1.738 1.00 98.56 118 ALA A C 1
ATOM 904 O O . ALA A 1 118 ? 0.995 -14.715 -2.601 1.00 98.56 118 ALA A O 1
ATOM 905 N N . ILE A 1 119 ? 2.921 -14.912 -1.450 1.00 98.62 119 ILE A N 1
ATOM 906 C CA . ILE A 1 119 ? 3.626 -13.794 -2.091 1.00 98.62 119 ILE A CA 1
ATOM 907 C C . ILE A 1 119 ? 3.764 -14.037 -3.599 1.00 98.62 119 ILE A C 1
ATOM 909 O O . ILE A 1 119 ? 3.382 -13.179 -4.393 1.00 98.62 119 ILE A O 1
ATOM 913 N N . ARG A 1 120 ? 4.218 -15.227 -4.023 1.00 98.62 120 ARG A N 1
ATOM 914 C CA . ARG A 1 120 ? 4.308 -15.572 -5.455 1.00 98.62 120 ARG A CA 1
ATOM 915 C C . ARG A 1 120 ? 2.952 -15.496 -6.148 1.00 98.62 120 ARG A C 1
ATOM 917 O O . ARG A 1 120 ? 2.863 -14.957 -7.249 1.00 98.62 120 ARG A O 1
ATOM 924 N N . ARG A 1 121 ? 1.896 -16.011 -5.508 1.00 98.56 121 ARG A N 1
ATOM 925 C CA . ARG A 1 121 ? 0.530 -15.936 -6.040 1.00 98.56 121 ARG A CA 1
ATOM 926 C C . ARG A 1 121 ? 0.082 -14.488 -6.209 1.00 98.56 121 ARG A C 1
ATOM 928 O O . ARG A 1 121 ? -0.502 -14.174 -7.238 1.00 98.56 121 ARG A O 1
ATOM 935 N N . PHE A 1 122 ? 0.363 -13.619 -5.239 1.00 98.75 122 PHE A N 1
ATOM 936 C CA . PHE A 1 122 ? 0.003 -12.206 -5.325 1.00 98.75 122 PHE A CA 1
ATOM 937 C C . PHE A 1 122 ? 0.787 -11.479 -6.423 1.00 98.75 122 PHE A C 1
ATOM 939 O O . PHE A 1 122 ? 0.192 -10.775 -7.232 1.00 98.75 122 PHE A O 1
ATOM 946 N N . HIS A 1 123 ? 2.097 -11.713 -6.523 1.00 98.69 123 HIS A N 1
ATOM 947 C CA . HIS A 1 123 ? 2.938 -11.139 -7.577 1.00 98.69 123 HIS A CA 1
ATOM 948 C C . HIS A 1 123 ? 2.490 -11.546 -8.984 1.00 98.69 123 HIS A C 1
ATOM 950 O O . HIS A 1 123 ? 2.538 -10.728 -9.898 1.00 98.69 123 HIS A O 1
ATOM 956 N N . ALA A 1 124 ? 1.992 -12.773 -9.160 1.00 98.69 124 ALA A N 1
ATOM 957 C CA . ALA A 1 124 ? 1.450 -13.235 -10.437 1.00 98.69 124 ALA A CA 1
ATOM 958 C C . ALA A 1 124 ? 0.167 -12.494 -10.869 1.00 98.69 124 ALA A C 1
ATOM 960 O O . ALA A 1 124 ? -0.201 -12.543 -12.044 1.00 98.69 124 ALA A O 1
ATOM 961 N N . LEU A 1 125 ? -0.517 -11.804 -9.946 1.00 98.69 125 LEU A N 1
ATOM 962 C CA . LEU A 1 125 ? -1.680 -10.978 -10.273 1.00 98.69 125 LEU A CA 1
ATOM 963 C C . LEU A 1 125 ? -1.280 -9.647 -10.912 1.00 98.69 125 LEU A C 1
ATOM 965 O O . LEU A 1 125 ? -2.091 -9.076 -11.639 1.00 98.69 125 LEU A O 1
ATOM 969 N N . TYR A 1 126 ? -0.066 -9.149 -10.654 1.00 98.62 126 TYR A N 1
ATOM 970 C CA . TYR A 1 126 ? 0.354 -7.849 -11.159 1.00 98.62 126 TYR A CA 1
ATOM 971 C C . TYR A 1 126 ? 0.343 -7.783 -12.691 1.00 98.62 126 TYR A C 1
ATOM 973 O O . TYR A 1 126 ? 0.660 -8.724 -13.419 1.00 98.62 126 TYR A O 1
ATOM 981 N N . LYS A 1 127 ? -0.013 -6.598 -13.165 1.00 98.69 127 LYS A N 1
ATOM 982 C CA . LYS A 1 127 ? 0.051 -6.103 -14.538 1.00 98.69 127 LYS A CA 1
ATOM 983 C C . LYS A 1 127 ? 0.932 -4.851 -14.574 1.00 98.69 127 LYS A C 1
ATOM 985 O O . LYS A 1 127 ? 1.079 -4.206 -13.530 1.00 98.69 127 LYS A O 1
ATOM 990 N N . PRO A 1 128 ? 1.550 -4.530 -15.721 1.00 98.44 128 PRO A N 1
ATOM 991 C CA . PRO A 1 128 ? 2.232 -3.253 -15.864 1.00 98.44 128 PRO A CA 1
ATOM 992 C C . PRO A 1 128 ? 1.215 -2.127 -15.671 1.00 98.44 128 PRO A C 1
ATOM 994 O O . PRO A 1 128 ? 0.042 -2.295 -16.011 1.00 98.44 128 PRO A O 1
ATOM 997 N N . VAL A 1 129 ? 1.673 -1.014 -15.115 1.00 98.50 129 VAL A N 1
ATOM 998 C CA . VAL A 1 129 ? 0.871 0.201 -14.942 1.00 98.50 129 VAL A CA 1
ATOM 999 C C . VAL A 1 129 ? 1.361 1.262 -15.904 1.00 98.50 129 VAL A C 1
ATOM 1001 O O . VAL A 1 129 ? 2.549 1.291 -16.232 1.00 98.50 129 VAL A O 1
ATOM 1004 N N . ARG A 1 130 ? 0.442 2.108 -16.347 1.00 98.50 130 ARG A N 1
ATOM 1005 C CA . ARG A 1 130 ? 0.726 3.366 -17.029 1.00 98.50 130 ARG A CA 1
ATOM 1006 C C . ARG A 1 130 ? 0.503 4.547 -16.095 1.00 98.50 130 ARG A C 1
ATOM 1008 O O . ARG A 1 130 ? -0.117 4.399 -15.043 1.00 98.50 130 ARG A O 1
ATOM 1015 N N . GLU A 1 131 ? 0.968 5.720 -16.497 1.00 97.94 131 GLU A N 1
ATOM 1016 C CA . GLU A 1 131 ? 0.570 6.970 -15.845 1.00 97.94 131 GLU A CA 1
ATOM 1017 C C . GLU A 1 131 ? -0.965 7.061 -15.691 1.00 97.94 131 GLU A C 1
ATOM 1019 O O . GLU A 1 131 ? -1.722 6.827 -16.635 1.00 97.94 131 GLU A O 1
ATOM 1024 N N . GLY A 1 132 ? -1.420 7.367 -14.474 1.00 98.19 132 GLY A N 1
ATOM 1025 C CA . GLY A 1 132 ? -2.829 7.452 -14.090 1.00 98.19 132 GLY A CA 1
ATOM 1026 C C . GLY A 1 132 ? -3.473 6.121 -13.685 1.00 98.19 132 GLY A C 1
ATOM 1027 O O . GLY A 1 132 ? -4.577 6.126 -13.137 1.00 98.19 132 GLY A O 1
ATOM 1028 N N . ASP A 1 133 ? -2.810 4.979 -13.899 1.00 98.75 133 ASP A N 1
ATOM 1029 C CA . ASP A 1 133 ? -3.341 3.692 -13.454 1.00 98.75 133 ASP A CA 1
ATOM 1030 C C . ASP A 1 133 ? -3.347 3.591 -11.925 1.00 98.75 133 ASP A C 1
ATOM 1032 O O . ASP A 1 133 ? -2.437 4.044 -11.221 1.00 98.75 133 ASP A O 1
ATOM 1036 N N . ARG A 1 134 ? -4.376 2.918 -11.403 1.00 98.81 134 ARG A N 1
ATOM 1037 C CA . ARG A 1 134 ? -4.614 2.786 -9.971 1.00 98.81 134 ARG A CA 1
ATOM 1038 C C . ARG A 1 134 ? -4.719 1.336 -9.531 1.00 98.81 134 ARG A C 1
ATOM 1040 O O . ARG A 1 134 ? -5.692 0.646 -9.851 1.00 98.81 134 ARG A O 1
ATOM 1047 N N . TYR A 1 135 ? -3.780 0.907 -8.692 1.00 98.88 135 TYR A N 1
ATOM 1048 C CA . TYR A 1 135 ? -3.945 -0.312 -7.908 1.00 98.88 135 TYR A CA 1
ATOM 1049 C C . TYR A 1 135 ? -4.789 -0.054 -6.666 1.00 98.88 135 TYR A C 1
ATOM 1051 O O . TYR A 1 135 ? -4.724 0.996 -6.029 1.00 98.88 135 TYR A O 1
ATOM 1059 N N . THR A 1 136 ? -5.588 -1.044 -6.290 1.00 98.75 136 THR A N 1
ATOM 1060 C CA . THR A 1 136 ? -6.298 -1.069 -5.015 1.00 98.75 136 THR A CA 1
ATOM 1061 C C . THR A 1 136 ? -6.153 -2.443 -4.387 1.00 98.75 136 THR A C 1
ATOM 1063 O O . THR A 1 136 ? -6.480 -3.457 -5.004 1.00 98.75 136 THR A O 1
ATOM 1066 N N . MET A 1 137 ? -5.658 -2.462 -3.154 1.00 98.62 137 MET A N 1
ATOM 1067 C CA . MET A 1 137 ? -5.518 -3.653 -2.334 1.00 98.62 137 MET A CA 1
ATOM 1068 C C . MET A 1 137 ? -6.509 -3.571 -1.177 1.00 98.62 137 MET A C 1
ATOM 1070 O O . MET A 1 137 ? -6.451 -2.629 -0.394 1.00 98.62 137 MET A O 1
ATOM 1074 N N . THR A 1 138 ? -7.418 -4.536 -1.060 1.00 98.81 138 THR A N 1
ATOM 1075 C CA . THR A 1 138 ? -8.450 -4.558 -0.011 1.00 98.81 138 THR A CA 1
ATOM 1076 C C . THR A 1 138 ? -8.354 -5.842 0.786 1.00 98.81 138 THR A C 1
ATOM 1078 O O . THR A 1 138 ? -8.498 -6.927 0.230 1.00 98.81 138 THR A O 1
ATOM 1081 N N . TYR A 1 139 ? -8.113 -5.715 2.086 1.00 98.81 139 TYR A N 1
ATOM 1082 C CA . TYR A 1 139 ? -8.153 -6.821 3.025 1.00 98.81 139 TYR A CA 1
ATOM 1083 C C . TYR A 1 139 ? -9.509 -6.877 3.722 1.00 98.81 139 TYR A C 1
ATOM 1085 O O . TYR A 1 139 ? -9.950 -5.903 4.340 1.00 98.81 139 TYR A O 1
ATOM 1093 N N . ARG A 1 140 ? -10.138 -8.050 3.642 1.00 98.25 140 ARG A N 1
ATOM 1094 C CA . ARG A 1 140 ? -11.340 -8.401 4.390 1.00 98.25 140 ARG A CA 1
ATOM 1095 C C . ARG A 1 140 ? -11.011 -9.562 5.340 1.00 98.25 140 ARG A C 1
ATOM 1097 O O . ARG A 1 140 ? -10.685 -10.650 4.846 1.00 98.25 140 ARG A O 1
ATOM 1104 N N . PRO A 1 141 ? -11.139 -9.372 6.667 1.00 97.88 141 PRO A N 1
ATOM 1105 C CA . PRO A 1 141 ? -10.961 -10.442 7.646 1.00 97.88 141 PRO A CA 1
ATOM 1106 C C . PRO A 1 141 ? -11.791 -11.681 7.301 1.00 97.88 141 PRO A C 1
ATOM 1108 O O . PRO A 1 141 ? -12.935 -11.568 6.859 1.00 97.88 141 PRO A O 1
ATOM 1111 N N . GLY A 1 142 ? -11.191 -12.865 7.432 1.00 96.19 142 GLY A N 1
ATOM 1112 C CA . GLY A 1 142 ? -11.815 -14.147 7.076 1.00 96.19 142 GLY A CA 1
ATOM 1113 C C . GLY A 1 142 ? -11.867 -14.475 5.575 1.00 96.19 142 GLY A C 1
ATOM 1114 O O . GLY A 1 142 ? -12.153 -15.614 5.223 1.00 96.19 142 GLY A O 1
ATOM 1115 N N . HIS A 1 143 ? -11.548 -13.531 4.680 1.00 96.69 143 HIS A N 1
ATOM 1116 C CA . HIS A 1 143 ? -11.556 -13.754 3.224 1.00 96.69 143 HIS A CA 1
ATOM 1117 C C . HIS A 1 143 ? -10.172 -13.581 2.586 1.00 96.69 143 HIS A C 1
ATOM 1119 O O . HIS A 1 143 ? -9.803 -14.346 1.695 1.00 96.69 143 HIS A O 1
ATOM 1125 N N . GLY A 1 144 ? -9.398 -12.595 3.047 1.00 98.00 144 GLY A N 1
ATOM 1126 C CA . GLY A 1 144 ? -8.061 -12.296 2.540 1.00 98.00 144 GLY A CA 1
ATOM 1127 C C . GLY A 1 144 ? -7.965 -10.972 1.799 1.00 98.00 144 GLY A C 1
ATOM 1128 O O . GLY A 1 144 ? -8.787 -10.072 1.968 1.00 98.00 144 GLY A O 1
ATOM 1129 N N . THR A 1 145 ? -6.922 -10.864 0.986 1.00 98.81 145 THR A N 1
ATOM 1130 C CA . THR A 1 145 ? -6.523 -9.637 0.303 1.00 98.81 145 THR A CA 1
ATOM 1131 C C . THR A 1 145 ? -6.836 -9.727 -1.182 1.00 98.81 145 THR A C 1
ATOM 1133 O O . THR A 1 145 ? -6.273 -10.560 -1.894 1.00 98.81 145 THR A O 1
ATOM 1136 N N . ARG A 1 146 ? -7.721 -8.855 -1.663 1.00 98.75 146 ARG A N 1
ATOM 1137 C CA . ARG A 1 146 ? -8.059 -8.689 -3.079 1.00 98.75 146 ARG A CA 1
ATOM 1138 C C . ARG A 1 146 ? -7.190 -7.605 -3.711 1.00 98.75 146 ARG A C 1
ATOM 1140 O O . ARG A 1 146 ? -6.992 -6.554 -3.108 1.00 98.75 146 ARG A O 1
ATOM 1147 N N . LEU A 1 147 ? -6.726 -7.848 -4.935 1.00 98.88 147 LEU A N 1
ATOM 1148 C CA . LEU A 1 147 ? -6.045 -6.862 -5.774 1.00 98.88 147 LEU A CA 1
ATOM 1149 C C . LEU A 1 147 ? -6.936 -6.485 -6.960 1.00 98.88 147 LEU A C 1
ATOM 1151 O O . LEU A 1 147 ? -7.480 -7.358 -7.643 1.00 98.88 147 LEU A O 1
ATOM 1155 N N . ALA A 1 148 ? -7.058 -5.189 -7.225 1.00 98.81 148 ALA A N 1
ATOM 1156 C CA . ALA A 1 148 ? -7.738 -4.645 -8.391 1.00 98.81 148 ALA A CA 1
ATOM 1157 C C . ALA A 1 148 ? -6.873 -3.584 -9.081 1.00 98.81 148 ALA A C 1
ATOM 1159 O O . ALA A 1 148 ? -6.163 -2.843 -8.407 1.00 98.81 148 ALA A O 1
ATOM 1160 N N . LEU A 1 149 ? -6.971 -3.501 -10.406 1.00 98.88 149 LEU A N 1
ATOM 1161 C CA . LEU A 1 149 ? -6.371 -2.450 -11.229 1.00 98.88 149 LEU A CA 1
ATOM 1162 C C . LEU A 1 149 ? -7.494 -1.707 -11.948 1.00 98.88 149 LEU A C 1
ATOM 1164 O O . LEU A 1 149 ? -8.315 -2.340 -12.615 1.00 98.88 149 LEU A O 1
ATOM 1168 N N . ASN A 1 150 ? -7.560 -0.388 -11.779 1.00 98.50 150 ASN A N 1
ATOM 1169 C CA . ASN A 1 150 ? -8.594 0.474 -12.364 1.00 98.50 150 ASN A CA 1
ATOM 1170 C C . ASN A 1 150 ? -10.017 -0.040 -12.078 1.00 98.50 150 ASN A C 1
ATOM 1172 O O . ASN A 1 150 ? -10.872 -0.118 -12.957 1.00 98.50 150 ASN A O 1
ATOM 1176 N N . GLY A 1 151 ? -10.249 -0.487 -10.839 1.00 97.44 151 GLY A N 1
ATOM 1177 C CA . GLY A 1 151 ? -11.526 -1.052 -10.386 1.00 97.44 151 GLY A CA 1
ATOM 1178 C C . GLY A 1 151 ? -11.790 -2.503 -10.814 1.00 97.44 151 GLY A C 1
ATOM 1179 O O . GLY A 1 151 ? -12.655 -3.158 -10.231 1.00 97.44 151 GLY A O 1
ATOM 1180 N N . ARG A 1 152 ? -11.025 -3.061 -11.762 1.00 98.44 152 ARG A N 1
ATOM 1181 C CA . ARG A 1 152 ? -11.161 -4.460 -12.184 1.00 98.44 152 ARG A CA 1
ATOM 1182 C C . ARG A 1 152 ? -10.373 -5.386 -11.264 1.00 98.44 152 ARG A C 1
ATOM 1184 O O . ARG A 1 152 ? -9.156 -5.273 -11.142 1.00 98.44 152 ARG A O 1
ATOM 1191 N N . THR A 1 153 ? -11.060 -6.350 -10.657 1.00 98.50 153 THR A N 1
ATOM 1192 C CA . THR A 1 153 ? -10.423 -7.368 -9.806 1.00 98.50 153 THR A CA 1
ATOM 1193 C C . THR A 1 153 ? -9.496 -8.262 -10.627 1.00 98.50 153 THR A C 1
ATOM 1195 O O . THR A 1 153 ? -9.910 -8.813 -11.646 1.00 98.50 153 THR A O 1
ATOM 1198 N N . LEU A 1 154 ? -8.261 -8.428 -10.152 1.00 98.75 154 LEU A N 1
ATOM 1199 C CA . LEU A 1 154 ? -7.257 -9.323 -10.733 1.00 98.75 154 LEU A CA 1
ATOM 1200 C C . LEU A 1 154 ? -7.207 -10.670 -10.006 1.00 98.75 154 LEU A C 1
ATOM 1202 O O . LEU A 1 154 ? -6.928 -11.692 -10.624 1.00 98.75 154 LEU A O 1
ATOM 1206 N N . GLY A 1 155 ? -7.512 -10.682 -8.707 1.00 98.50 155 GLY A N 1
ATOM 1207 C CA . GLY A 1 155 ? -7.588 -11.895 -7.899 1.00 98.50 155 GLY A CA 1
ATOM 1208 C C . GLY A 1 155 ? -7.519 -11.604 -6.405 1.00 98.50 155 GLY A C 1
ATOM 1209 O O . GLY A 1 155 ? -7.528 -10.447 -5.980 1.00 98.50 155 GLY A O 1
ATOM 1210 N N . SER A 1 156 ? -7.444 -12.665 -5.605 1.00 98.25 156 SER A N 1
ATOM 1211 C CA . SER A 1 156 ? -7.280 -12.579 -4.155 1.00 98.25 156 SER A CA 1
ATOM 1212 C C . SER A 1 156 ? -6.346 -13.658 -3.610 1.00 98.25 156 SER A C 1
ATOM 1214 O O . SER A 1 156 ? -6.166 -14.727 -4.210 1.00 98.25 156 SER A O 1
ATOM 1216 N N . VAL A 1 157 ? -5.754 -13.356 -2.456 1.00 98.56 157 VAL A N 1
ATOM 1217 C CA . VAL A 1 157 ? -4.911 -14.262 -1.672 1.00 98.56 157 VAL A CA 1
ATOM 1218 C C . VAL A 1 157 ? -5.460 -14.324 -0.242 1.00 98.56 157 VAL A C 1
ATOM 1220 O O . VAL A 1 157 ? -5.597 -13.273 0.388 1.00 98.56 157 VAL A O 1
ATOM 1223 N N . PRO A 1 158 ? -5.820 -15.516 0.269 1.00 98.00 158 PRO A N 1
ATOM 1224 C CA . PRO A 1 158 ? -6.351 -15.672 1.620 1.00 98.00 158 PRO A CA 1
ATOM 1225 C C . PRO A 1 158 ? -5.266 -15.485 2.691 1.00 98.00 158 PRO A C 1
ATOM 1227 O O . PRO A 1 158 ? -4.073 -15.568 2.404 1.00 98.00 158 PRO A O 1
ATOM 1230 N N . GLY A 1 159 ? -5.704 -15.314 3.940 1.00 97.06 159 GLY A N 1
ATOM 1231 C CA . GLY A 1 159 ? -4.842 -15.358 5.123 1.00 97.06 159 GLY A CA 1
ATOM 1232 C C . GLY A 1 159 ? -4.478 -13.984 5.686 1.00 97.06 159 GLY A C 1
ATOM 1233 O O . GLY A 1 159 ? -3.969 -13.112 4.981 1.00 97.06 159 GLY A O 1
ATOM 1234 N N . ALA A 1 160 ? -4.708 -13.818 6.990 1.00 98.06 160 ALA A N 1
ATOM 1235 C CA . ALA A 1 160 ? -4.397 -12.591 7.716 1.00 98.06 160 ALA A CA 1
ATOM 1236 C C . ALA A 1 160 ? -2.883 -12.339 7.809 1.00 98.06 160 ALA A C 1
ATOM 1238 O O . ALA A 1 160 ? -2.436 -11.219 7.589 1.00 98.06 160 ALA A O 1
ATOM 1239 N N . ALA A 1 161 ? -2.082 -13.397 7.989 1.00 97.88 161 ALA A N 1
ATOM 1240 C CA . ALA A 1 161 ? -0.620 -13.305 8.004 1.00 97.88 161 ALA A CA 1
ATOM 1241 C C . ALA A 1 161 ? -0.054 -12.714 6.699 1.00 97.88 161 ALA A C 1
ATOM 1243 O O . ALA A 1 161 ? 0.763 -11.794 6.740 1.00 97.88 161 ALA A O 1
ATOM 1244 N N . PHE A 1 162 ? -0.547 -13.174 5.539 1.00 98.56 162 PHE A N 1
ATOM 1245 C CA . PHE A 1 162 ? -0.193 -12.585 4.245 1.00 98.56 162 PHE A CA 1
ATOM 1246 C C . PHE A 1 162 ? -0.613 -11.111 4.176 1.00 98.56 162 PHE A C 1
ATOM 1248 O O . PHE A 1 162 ? 0.192 -10.259 3.806 1.00 98.56 162 PHE A O 1
ATOM 1255 N N . ALA A 1 163 ? -1.853 -10.795 4.558 1.00 98.62 163 ALA A N 1
ATOM 1256 C CA . ALA A 1 163 ? -2.354 -9.426 4.535 1.00 98.62 163 ALA A CA 1
ATOM 1257 C C . ALA A 1 163 ? -1.534 -8.485 5.426 1.00 98.62 163 ALA A C 1
ATOM 1259 O O . ALA A 1 163 ? -1.190 -7.383 5.008 1.00 98.62 163 ALA A O 1
ATOM 1260 N N . ARG A 1 164 ? -1.208 -8.897 6.651 1.00 98.25 164 ARG A N 1
ATOM 1261 C CA . ARG A 1 164 ? -0.387 -8.130 7.594 1.00 98.25 164 ARG A CA 1
ATOM 1262 C C . ARG A 1 164 ? 0.985 -7.829 7.001 1.00 98.25 164 ARG A C 1
ATOM 1264 O O . ARG A 1 164 ? 1.388 -6.672 6.938 1.00 98.25 164 ARG A O 1
ATOM 1271 N N . VAL A 1 165 ? 1.656 -8.854 6.482 1.00 97.75 165 VAL A N 1
ATOM 1272 C CA . VAL A 1 165 ? 2.985 -8.713 5.879 1.00 97.75 165 VAL A CA 1
ATOM 1273 C C . VAL A 1 165 ? 2.964 -7.832 4.634 1.00 97.75 165 VAL A C 1
ATOM 1275 O O . VAL A 1 165 ? 3.809 -6.949 4.504 1.00 97.75 165 VAL A O 1
ATOM 1278 N N . TYR A 1 166 ? 2.003 -8.035 3.735 1.00 98.62 166 TYR A N 1
ATOM 1279 C CA . TYR A 1 166 ? 2.000 -7.340 2.451 1.00 98.62 166 TYR A CA 1
ATOM 1280 C C . TYR A 1 166 ? 1.585 -5.870 2.586 1.00 98.62 166 TYR A C 1
ATOM 1282 O O . TYR A 1 166 ? 2.195 -5.005 1.968 1.00 98.62 166 TYR A O 1
ATOM 1290 N N . PHE A 1 167 ? 0.608 -5.549 3.445 1.00 98.75 167 PHE A N 1
ATOM 1291 C CA . PHE A 1 167 ? 0.335 -4.150 3.811 1.00 98.75 167 PHE A CA 1
ATOM 1292 C C . PHE A 1 167 ? 1.500 -3.526 4.596 1.00 98.75 167 PHE A C 1
ATOM 1294 O O . PHE A 1 167 ? 1.714 -2.315 4.510 1.00 98.75 167 PHE A O 1
ATOM 1301 N N . GLY A 1 168 ? 2.283 -4.347 5.303 1.00 98.31 168 GLY A N 1
ATOM 1302 C CA . GLY A 1 168 ? 3.503 -3.943 5.997 1.00 98.31 168 GLY A CA 1
ATOM 1303 C C . GLY A 1 168 ? 4.515 -3.217 5.109 1.00 98.31 168 GLY A C 1
ATOM 1304 O O . GLY A 1 168 ? 5.161 -2.292 5.594 1.00 98.31 168 GLY A O 1
ATOM 1305 N N . ILE A 1 169 ? 4.535 -3.499 3.797 1.00 98.50 169 ILE A N 1
ATOM 1306 C CA . ILE A 1 169 ? 5.358 -2.766 2.818 1.00 98.50 169 ILE A CA 1
ATOM 1307 C C . ILE A 1 169 ? 5.170 -1.245 2.945 1.00 98.50 169 ILE A C 1
ATOM 1309 O O . ILE A 1 169 ? 6.124 -0.493 2.757 1.00 98.50 169 ILE A O 1
ATOM 1313 N N . TRP A 1 170 ? 3.966 -0.786 3.292 1.00 98.44 170 TRP A N 1
ATOM 1314 C CA . TRP A 1 170 ? 3.649 0.631 3.482 1.00 98.44 170 TRP A CA 1
ATOM 1315 C C . TRP A 1 170 ? 3.461 1.035 4.945 1.00 98.44 170 TRP A C 1
ATOM 1317 O O . TRP A 1 170 ? 3.656 2.203 5.269 1.00 98.44 170 TRP A O 1
ATOM 1327 N N . LEU A 1 171 ? 3.051 0.108 5.816 1.00 97.88 171 LEU A N 1
ATOM 1328 C CA . LEU A 1 171 ? 2.521 0.447 7.144 1.00 97.88 171 LEU A CA 1
ATOM 1329 C C . LEU A 1 171 ? 3.352 -0.072 8.325 1.00 97.88 171 LEU A C 1
ATOM 1331 O O . LEU A 1 171 ? 3.142 0.400 9.442 1.00 97.88 171 LEU A O 1
ATOM 1335 N N . ALA A 1 172 ? 4.266 -1.021 8.110 1.00 95.56 172 ALA A N 1
ATOM 1336 C CA . ALA A 1 172 ? 5.084 -1.584 9.183 1.00 95.56 172 ALA A CA 1
ATOM 1337 C C . ALA A 1 172 ? 6.236 -0.648 9.588 1.00 95.56 172 ALA A C 1
ATOM 1339 O O . ALA A 1 172 ? 6.602 0.293 8.876 1.00 95.56 172 ALA A O 1
ATOM 1340 N N . ASP A 1 173 ? 6.854 -0.931 10.732 1.00 88.44 173 ASP A N 1
ATOM 1341 C CA . ASP A 1 173 ? 8.167 -0.370 11.042 1.00 88.44 173 ASP A CA 1
ATOM 1342 C C . ASP A 1 173 ? 9.185 -0.831 9.987 1.00 88.44 173 ASP A C 1
ATOM 1344 O O . ASP A 1 173 ? 9.210 -1.996 9.597 1.00 88.44 173 ASP A O 1
ATOM 1348 N N . GLY A 1 174 ? 9.984 0.102 9.461 1.00 86.81 174 GLY A N 1
ATOM 1349 C CA . GLY A 1 174 ? 10.869 -0.181 8.324 1.00 86.81 174 GLY A CA 1
ATOM 1350 C C . GLY A 1 174 ? 10.159 -0.312 6.966 1.00 86.81 174 GLY A C 1
ATOM 1351 O O . GLY A 1 174 ? 10.750 -0.859 6.034 1.00 86.81 174 GLY A O 1
ATOM 1352 N N . ALA A 1 175 ? 8.921 0.188 6.838 1.00 93.94 175 ALA A N 1
ATOM 1353 C CA . ALA A 1 175 ? 8.200 0.292 5.567 1.00 93.94 175 ALA A CA 1
ATOM 1354 C C . ALA A 1 175 ? 9.013 0.992 4.459 1.00 93.94 175 ALA A C 1
ATOM 1356 O O . ALA A 1 175 ? 10.001 1.684 4.711 1.00 93.94 175 ALA A O 1
ATOM 1357 N N . LEU A 1 176 ? 8.535 0.865 3.217 1.00 94.62 176 LEU A N 1
ATOM 1358 C CA . LEU A 1 176 ? 9.124 1.429 1.998 1.00 94.62 176 LEU A CA 1
ATOM 1359 C C . LEU A 1 176 ? 9.593 2.882 2.165 1.00 94.62 176 LEU A C 1
ATOM 1361 O O . LEU A 1 176 ? 10.659 3.243 1.669 1.00 94.62 176 LEU A O 1
ATOM 1365 N N . SER A 1 177 ? 8.788 3.707 2.836 1.00 95.31 177 SER A N 1
ATOM 1366 C CA . SER A 1 177 ? 9.116 5.089 3.167 1.00 95.31 177 SER A CA 1
ATOM 1367 C C . SER A 1 177 ? 8.499 5.468 4.512 1.00 95.31 177 SER A C 1
ATOM 1369 O O . SER A 1 177 ? 7.291 5.330 4.713 1.00 95.31 177 SER A O 1
ATOM 1371 N N . ALA A 1 178 ? 9.333 5.979 5.421 1.00 94.81 178 ALA A N 1
ATOM 1372 C CA . ALA A 1 178 ? 8.891 6.453 6.728 1.00 94.81 178 ALA A CA 1
ATOM 1373 C C . ALA A 1 178 ? 7.962 7.673 6.619 1.00 94.81 178 ALA A C 1
ATOM 1375 O O . ALA A 1 178 ? 6.978 7.746 7.352 1.00 94.81 178 ALA A O 1
ATOM 1376 N N . SER A 1 179 ? 8.233 8.595 5.684 1.00 95.69 179 SER A N 1
ATOM 1377 C CA . SER A 1 179 ? 7.370 9.761 5.460 1.00 95.69 179 SER A CA 1
ATOM 1378 C C . SER A 1 179 ? 6.013 9.341 4.904 1.00 95.69 179 SER A C 1
ATOM 1380 O O . SER A 1 179 ? 4.990 9.722 5.457 1.00 95.69 179 SER A O 1
ATOM 1382 N N . LEU A 1 180 ? 5.995 8.455 3.900 1.00 97.31 180 LEU A N 1
ATOM 1383 C CA . LEU A 1 180 ? 4.743 7.942 3.342 1.00 97.31 180 LEU A CA 1
ATOM 1384 C C . LEU A 1 180 ? 3.903 7.241 4.412 1.00 97.31 180 LEU A C 1
ATOM 1386 O O . LEU A 1 180 ? 2.697 7.455 4.486 1.00 97.31 180 LEU A O 1
ATOM 1390 N N . ARG A 1 181 ? 4.528 6.405 5.248 1.00 97.38 181 ARG A N 1
ATOM 1391 C CA . ARG A 1 181 ? 3.829 5.748 6.354 1.00 97.38 181 ARG A CA 1
ATOM 1392 C C . ARG A 1 181 ? 3.196 6.775 7.292 1.00 97.38 181 ARG A C 1
ATOM 1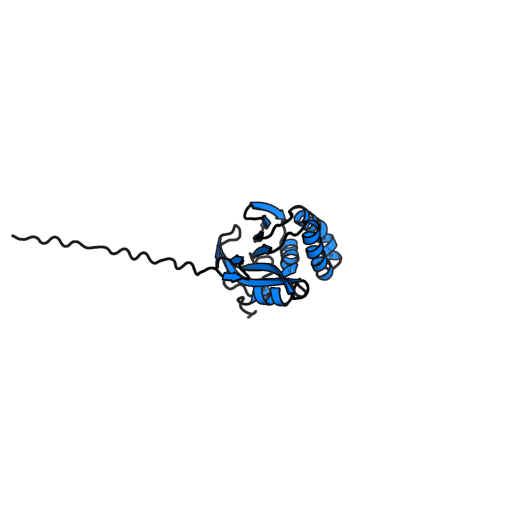394 O O . ARG A 1 181 ? 2.010 6.653 7.583 1.00 97.38 181 ARG A O 1
ATOM 1401 N N . ALA A 1 182 ? 3.968 7.772 7.730 1.00 96.69 182 ALA A N 1
ATOM 1402 C CA . ALA A 1 182 ? 3.485 8.820 8.626 1.00 96.69 182 ALA A CA 1
ATOM 1403 C C . ALA A 1 182 ? 2.289 9.575 8.025 1.00 96.69 182 ALA A C 1
ATOM 1405 O O . ALA A 1 182 ? 1.284 9.777 8.707 1.00 96.69 182 ALA A O 1
ATOM 1406 N N . ASP A 1 183 ? 2.358 9.907 6.737 1.00 97.69 183 ASP A N 1
ATOM 1407 C CA . ASP A 1 183 ? 1.289 10.596 6.017 1.00 97.69 183 ASP A CA 1
ATOM 1408 C C . ASP A 1 183 ? 0.017 9.731 5.913 1.00 97.69 183 ASP A C 1
ATOM 1410 O O . ASP A 1 183 ? -1.090 10.194 6.221 1.00 97.69 183 ASP A O 1
ATOM 1414 N N . LEU A 1 184 ? 0.166 8.441 5.576 1.00 98.19 184 LEU A N 1
ATOM 1415 C CA . LEU A 1 184 ? -0.940 7.477 5.481 1.00 98.19 184 LEU A CA 1
ATOM 1416 C C . LEU A 1 184 ? -1.651 7.246 6.821 1.00 98.19 184 LEU A C 1
ATOM 1418 O O . LEU A 1 184 ? -2.858 6.997 6.832 1.00 98.19 184 LEU A O 1
ATOM 1422 N N . THR A 1 185 ? -0.930 7.331 7.940 1.00 96.56 185 THR A N 1
ATOM 1423 C CA . THR A 1 185 ? -1.481 7.117 9.288 1.00 96.56 185 THR A CA 1
ATOM 1424 C C . THR A 1 185 ? -1.781 8.411 10.046 1.00 96.56 185 THR A C 1
ATOM 1426 O O . THR A 1 185 ? -2.219 8.349 11.191 1.00 96.56 185 THR A O 1
ATOM 1429 N N . SER A 1 186 ? -1.585 9.579 9.431 1.00 93.44 186 SER A N 1
ATOM 1430 C CA . SER A 1 186 ? -1.614 10.896 10.092 1.00 93.44 186 SER A CA 1
ATOM 1431 C C . SER A 1 186 ? -2.918 11.246 10.821 1.00 93.44 186 SER A C 1
ATOM 1433 O O . SER A 1 186 ? -2.897 12.046 11.755 1.00 93.44 186 SER A O 1
ATOM 1435 N N . ARG A 1 187 ? -4.061 10.671 10.418 1.00 91.69 187 ARG A N 1
ATOM 1436 C CA . ARG A 1 187 ? -5.368 10.907 11.068 1.00 91.69 187 ARG A CA 1
ATOM 1437 C C . ARG A 1 187 ? -5.850 9.731 11.912 1.00 91.69 187 ARG A C 1
ATOM 1439 O O . ARG A 1 187 ? -6.995 9.757 12.368 1.00 91.69 187 ARG A O 1
ATOM 1446 N N . LEU A 1 188 ? -5.032 8.694 12.085 1.00 93.38 188 LEU A N 1
ATOM 1447 C CA . LEU A 1 188 ? -5.362 7.614 13.006 1.00 93.38 188 LEU A CA 1
ATOM 1448 C C . LEU A 1 188 ? -5.139 8.097 14.442 1.00 93.38 188 LEU A C 1
ATOM 1450 O O . LEU A 1 188 ? -4.120 8.735 14.713 1.00 93.38 188 LEU A O 1
ATOM 1454 N N . PRO A 1 189 ? -6.062 7.809 15.374 1.00 89.44 189 PRO A N 1
ATOM 1455 C CA . PRO A 1 189 ? -5.819 8.084 16.778 1.00 89.44 189 PRO A CA 1
ATOM 1456 C C . PRO A 1 189 ? -4.564 7.336 17.275 1.00 89.44 189 PRO A C 1
ATOM 1458 O O . PRO A 1 189 ? -4.248 6.238 16.784 1.00 89.44 189 PRO A O 1
ATOM 1461 N N . PRO A 1 190 ? -3.828 7.914 18.241 1.00 83.75 190 PRO A N 1
ATOM 1462 C CA . PRO A 1 190 ? -2.761 7.195 18.923 1.00 83.75 190 PRO A CA 1
ATOM 1463 C C . PRO A 1 190 ? -3.332 5.974 19.656 1.00 83.75 190 PRO A C 1
ATOM 1465 O O . PRO A 1 190 ? -4.532 5.906 19.933 1.00 83.75 190 PRO A O 1
ATOM 1468 N N . SER A 1 191 ? -2.470 5.010 19.976 1.00 76.38 191 SER A N 1
ATOM 1469 C CA . SER A 1 191 ? -2.812 3.981 20.962 1.00 76.38 191 SER A CA 1
ATOM 1470 C C . SER A 1 191 ? -3.172 4.668 22.282 1.00 76.38 191 SER A C 1
ATOM 1472 O O . SER A 1 191 ? -2.428 5.549 22.719 1.00 76.38 191 SER A O 1
ATOM 1474 N N . GLY A 1 192 ? -4.324 4.312 22.855 1.00 58.91 192 GLY A N 1
ATOM 1475 C CA . GLY A 1 192 ? -4.720 4.743 24.200 1.00 58.91 192 GLY A CA 1
ATOM 1476 C C . GLY A 1 192 ? -3.900 4.082 25.297 1.00 58.91 192 GLY A C 1
ATOM 1477 O O . GLY A 1 192 ? -3.198 3.089 24.994 1.00 58.91 192 GLY A O 1
#

pLDDT: mean 91.74, std 13.87, range [39.0, 98.88]